Protein AF-A0A971L9D4-F1 (afdb_monomer_lite)

Sequence (295 aa):
MWEKTVLYISRSSNSSSNSNSQINEETSEIIATENNSPGSQSDGRRLTRADFNFLRKGQPVSYVIEKLGQNFRDVGSGFHILVYEYDKGHATLSFGLKNELTRVVFVEGETKEYFSFMTIHDSTEIYEVITNFKMVLTGQKDAKEILSPSGLVIIRNFPSGGFGVRGKNVRNYYSLGLLPVDFIFPVKGEIAIDPAELFMGTRKRNLANLPLTTVEGVLFEFKNEGEPPTSEVIELCAQIGIEDLLDESPRVIQLNDKEVVLTESVVTNGIPLGAWAVFERIDNKYLLRAIIDLR

Radius of gyration: 24.86 Å; chains: 1; bounding box: 80×44×63 Å

Foldseek 3Di:
DDDDDDDDDDDDDDDDDDDDDDDDDDDDDPDDDDPDDDDDDDDPDAAAPVLCVPDDWFAALVVVCVSQNDQWDDPDDQKTWHWHAHDQGIKIFIAANRNTTAWIWDDGPPDIDTDGPFPPDDVVQVLVLLVQVLCLLVVNHDLLVQADQQFEWEWEFAADPPLDTDDDTDTDTAHSVRQDPSNWADDPPDHIDRVNVQPVLSNPDDSPDAAEEEDEPADQPPDHRCPPDSSNVFLSLLSQAPPPFCAQHWHWYHYTPFKIKITRWHQDPSGIAGKIWMWTDDPRHTGTHYIYHYD

Secondary structure (DSSP, 8-state):
------------------------PPP--------------SS-PPB-GGGGTT--TT-BHHHHHHHH---EEE-STT-EEEEEEETTEEEEEEE-TTSBEEEEEEEETTEEEEEE-S----HHHHHHHHHHHHHHHTTSS-GGGTB-TT-EEEEEEEEETTTEEEEEEEEEEE-TTSPPGGG-B--TTS--B-HHHHTHHHHHS--TT--EEEE-S------STT-S-HHHHHHHHHHHHTTT-SSS--EEEEETTTEEEEEEEEEETTEEEEEEEEEEEETTEEEEEEEEEE-

pLDDT: mean 73.51, std 22.45, range [23.16, 97.81]

Structure (mmCIF, N/CA/C/O backbone):
data_AF-A0A971L9D4-F1
#
_entry.id   AF-A0A971L9D4-F1
#
loop_
_atom_site.group_PDB
_atom_site.id
_atom_site.type_symbol
_atom_site.label_atom_id
_atom_site.label_alt_id
_atom_site.label_comp_id
_atom_site.label_asym_id
_atom_site.label_entity_id
_atom_site.label_seq_id
_atom_site.pdbx_PDB_ins_code
_atom_site.Cartn_x
_atom_site.Cartn_y
_atom_site.Cartn_z
_atom_site.occupancy
_atom_site.B_iso_or_equiv
_atom_site.auth_seq_id
_atom_site.auth_comp_id
_atom_site.auth_asym_id
_atom_site.auth_atom_id
_atom_site.pdbx_PDB_model_num
ATOM 1 N N . MET A 1 1 ? 40.514 22.061 5.035 1.00 42.22 1 MET A N 1
ATOM 2 C CA . MET A 1 1 ? 41.369 21.260 5.932 1.00 42.22 1 MET A CA 1
ATOM 3 C C . MET A 1 1 ? 40.463 20.544 6.921 1.00 42.22 1 MET A C 1
ATOM 5 O O . MET A 1 1 ? 40.229 21.076 7.989 1.00 42.22 1 MET A O 1
ATOM 9 N N . TRP A 1 2 ? 39.868 19.425 6.504 1.00 23.45 2 TRP A N 1
ATOM 10 C CA . TRP A 1 2 ? 39.108 18.507 7.358 1.00 23.45 2 TRP A CA 1
ATOM 11 C C . TRP A 1 2 ? 39.415 17.095 6.853 1.00 23.45 2 TRP A C 1
ATOM 13 O O . TRP A 1 2 ? 39.297 16.819 5.657 1.00 23.45 2 TRP A O 1
ATOM 23 N N . GLU A 1 3 ? 39.934 16.282 7.765 1.00 27.97 3 GLU A N 1
ATOM 24 C CA . GLU A 1 3 ? 40.464 14.936 7.576 1.00 27.97 3 GLU A CA 1
ATOM 25 C C . GLU A 1 3 ? 39.349 13.934 7.248 1.00 27.97 3 GLU A C 1
ATOM 27 O O . GLU A 1 3 ? 38.265 13.981 7.828 1.00 27.97 3 GLU A O 1
ATOM 32 N N . LYS A 1 4 ? 39.629 12.983 6.350 1.00 26.23 4 LYS A N 1
ATOM 33 C CA . LYS A 1 4 ? 38.876 11.728 6.270 1.00 26.23 4 LYS A CA 1
ATOM 34 C C . LYS A 1 4 ? 39.696 10.635 6.945 1.00 26.23 4 LYS A C 1
ATOM 36 O O . LYS A 1 4 ? 40.655 10.126 6.374 1.00 26.23 4 LYS A O 1
ATOM 41 N N . THR A 1 5 ? 39.293 10.280 8.157 1.00 25.61 5 THR A N 1
ATOM 42 C CA . THR A 1 5 ? 39.746 9.084 8.867 1.00 25.61 5 THR A CA 1
ATOM 43 C C . THR A 1 5 ? 39.199 7.848 8.152 1.00 25.61 5 THR A C 1
ATOM 45 O O . THR A 1 5 ? 37.986 7.660 8.080 1.00 25.61 5 THR A O 1
ATOM 48 N N . VAL A 1 6 ? 40.084 7.007 7.613 1.00 28.22 6 VAL A N 1
ATOM 49 C CA . VAL A 1 6 ? 39.744 5.683 7.069 1.00 28.22 6 VAL A CA 1
ATOM 50 C C . VAL A 1 6 ? 39.979 4.650 8.168 1.00 28.22 6 VAL A C 1
ATOM 52 O O . VAL A 1 6 ? 41.101 4.497 8.650 1.00 28.22 6 VAL A O 1
ATOM 55 N N . LEU A 1 7 ? 38.919 3.953 8.582 1.00 23.16 7 LEU A N 1
ATOM 56 C CA . LEU A 1 7 ? 38.995 2.846 9.533 1.00 23.16 7 LEU A CA 1
ATOM 57 C C . LEU A 1 7 ? 39.442 1.578 8.784 1.00 23.16 7 LEU A C 1
ATOM 59 O O . LEU A 1 7 ? 38.717 1.070 7.932 1.00 23.16 7 LEU A O 1
ATOM 63 N N . TYR A 1 8 ? 40.633 1.069 9.097 1.00 26.12 8 TYR A N 1
ATOM 64 C CA . TYR A 1 8 ? 41.108 -0.234 8.624 1.00 26.12 8 TYR A CA 1
ATOM 65 C C . TYR A 1 8 ? 40.537 -1.346 9.510 1.00 26.12 8 TYR A C 1
ATOM 67 O O . TYR A 1 8 ? 40.794 -1.369 10.713 1.00 26.12 8 TYR A O 1
ATOM 75 N N . ILE A 1 9 ? 39.824 -2.306 8.916 1.00 26.28 9 ILE A N 1
ATOM 76 C CA . ILE A 1 9 ? 39.567 -3.609 9.542 1.00 26.28 9 ILE A CA 1
ATOM 77 C C . ILE A 1 9 ? 40.385 -4.645 8.777 1.00 26.28 9 ILE A C 1
ATOM 79 O O . ILE A 1 9 ? 40.069 -5.005 7.645 1.00 26.28 9 ILE A O 1
ATOM 83 N N . SER A 1 10 ? 41.463 -5.110 9.402 1.00 25.41 10 SER A N 1
ATOM 84 C CA . SER A 1 10 ? 42.248 -6.246 8.940 1.00 25.41 10 SER A CA 1
ATOM 85 C C . SER A 1 10 ? 41.495 -7.546 9.233 1.00 25.41 10 SER A C 1
ATOM 87 O O . SER A 1 10 ? 41.082 -7.808 10.362 1.00 25.41 10 SER A O 1
ATOM 89 N N . ARG A 1 11 ? 41.342 -8.404 8.220 1.00 26.80 11 ARG A N 1
ATOM 90 C CA . ARG A 1 11 ? 41.158 -9.842 8.438 1.00 26.80 11 ARG A CA 1
ATOM 91 C C . ARG A 1 11 ? 42.454 -10.537 8.061 1.00 26.80 11 ARG A C 1
ATOM 93 O O . ARG A 1 11 ? 42.890 -10.485 6.914 1.00 26.80 11 ARG A O 1
ATOM 100 N N . SER A 1 12 ? 43.083 -11.134 9.066 1.00 25.47 12 SER A N 1
ATOM 101 C CA . SER A 1 12 ? 44.262 -11.969 8.912 1.00 25.47 12 SER A CA 1
ATOM 102 C C . SER A 1 12 ? 43.905 -13.237 8.141 1.00 25.47 12 SER A C 1
ATOM 104 O O . SER A 1 12 ? 42.972 -13.954 8.491 1.00 25.47 12 SER A O 1
ATOM 106 N N . SER A 1 13 ? 44.691 -13.532 7.112 1.00 29.64 13 SER A N 1
ATOM 107 C CA . SER A 1 13 ? 44.864 -14.894 6.615 1.00 29.64 13 SER A CA 1
ATOM 108 C C . SER A 1 13 ? 46.358 -15.098 6.408 1.00 29.64 13 SER A C 1
ATOM 110 O O . SER A 1 13 ? 46.980 -14.413 5.601 1.00 29.64 13 SER A O 1
ATOM 112 N N . ASN A 1 14 ? 46.944 -15.991 7.202 1.00 25.64 14 ASN A N 1
ATOM 113 C CA . ASN A 1 14 ? 48.317 -16.447 7.036 1.00 25.64 14 ASN A CA 1
ATOM 114 C C . ASN A 1 14 ? 48.450 -17.245 5.733 1.00 25.64 14 ASN A C 1
ATOM 116 O O . ASN A 1 14 ? 47.814 -18.288 5.613 1.00 25.64 14 ASN A O 1
ATOM 120 N N . SER A 1 15 ? 49.366 -16.839 4.854 1.00 27.50 15 SER A N 1
ATOM 121 C CA . SER A 1 15 ? 50.287 -17.761 4.171 1.00 27.50 15 SER A CA 1
ATOM 122 C C . SER A 1 15 ? 51.429 -16.989 3.494 1.00 27.50 15 SER A C 1
ATOM 124 O O . SER A 1 15 ? 51.200 -16.143 2.636 1.00 27.50 15 SER A O 1
ATOM 126 N N . SER A 1 16 ? 52.655 -17.312 3.913 1.00 25.72 16 SER A N 1
ATOM 127 C CA . SER A 1 16 ? 53.957 -17.169 3.227 1.00 25.72 16 SER A CA 1
ATOM 128 C C . SER A 1 16 ? 53.868 -17.331 1.695 1.00 25.72 16 SER A C 1
ATOM 130 O O . SER A 1 16 ? 53.081 -18.154 1.247 1.00 25.72 16 SER A O 1
ATOM 132 N N . SER A 1 17 ? 54.647 -16.692 0.810 1.00 28.02 17 SER A N 1
ATOM 133 C CA . SER A 1 17 ? 56.004 -16.108 0.869 1.00 28.02 17 SER A CA 1
ATOM 134 C C . SER A 1 17 ? 56.336 -15.428 -0.486 1.00 28.02 17 SER A C 1
ATOM 136 O O . SER A 1 17 ? 55.874 -15.944 -1.494 1.00 28.02 17 SER A O 1
ATOM 138 N N . ASN A 1 18 ? 57.152 -14.348 -0.472 1.00 24.89 18 ASN A N 1
ATOM 139 C CA . ASN A 1 18 ? 58.075 -13.763 -1.494 1.00 24.89 18 ASN A CA 1
ATOM 140 C C . ASN A 1 18 ? 57.733 -13.868 -3.010 1.00 24.89 18 ASN A C 1
ATOM 142 O O . ASN A 1 18 ? 57.460 -14.948 -3.503 1.00 24.89 18 ASN A O 1
ATOM 146 N N . SER A 1 19 ? 57.857 -12.846 -3.874 1.00 27.52 19 SER A N 1
ATOM 147 C CA . SER A 1 19 ? 58.811 -11.717 -3.928 1.00 27.52 19 SER A CA 1
ATOM 148 C C . SER A 1 19 ? 58.483 -10.728 -5.075 1.00 27.52 19 SER A C 1
ATOM 150 O O . SER A 1 19 ? 58.068 -11.162 -6.141 1.00 27.52 19 SER A O 1
ATOM 152 N N . ASN A 1 20 ? 58.765 -9.434 -4.842 1.00 24.50 20 ASN A N 1
ATOM 153 C CA . ASN A 1 20 ? 59.100 -8.318 -5.759 1.00 24.50 20 ASN A CA 1
ATOM 154 C C . ASN A 1 20 ? 58.532 -8.266 -7.197 1.00 24.50 20 ASN A C 1
ATOM 156 O O . ASN A 1 20 ? 59.005 -8.978 -8.076 1.00 24.50 20 ASN A O 1
ATOM 160 N N . SER A 1 21 ? 57.768 -7.212 -7.518 1.00 27.95 21 SER A N 1
ATOM 161 C CA . SER A 1 21 ? 58.294 -6.033 -8.247 1.00 27.95 21 SER A CA 1
ATOM 162 C C . SER A 1 21 ? 57.215 -4.980 -8.570 1.00 27.95 21 SER A C 1
ATOM 164 O O . SER A 1 21 ? 56.114 -5.300 -8.982 1.00 27.95 21 SER A O 1
ATOM 166 N N . GLN A 1 22 ? 57.604 -3.727 -8.315 1.00 27.39 22 GLN A N 1
ATOM 167 C CA . GLN A 1 22 ? 57.257 -2.443 -8.944 1.00 27.39 22 GLN A CA 1
ATOM 168 C C . GLN A 1 22 ? 55.818 -2.093 -9.379 1.00 27.39 22 GLN A C 1
ATOM 170 O O . GLN A 1 22 ? 55.177 -2.718 -10.210 1.00 27.39 22 GLN A O 1
ATOM 175 N N . ILE A 1 23 ? 55.422 -0.945 -8.829 1.00 26.81 23 ILE A N 1
ATOM 176 C CA . ILE A 1 23 ? 54.216 -0.142 -9.008 1.00 26.81 23 ILE A CA 1
ATOM 177 C C . ILE A 1 23 ? 54.138 0.418 -10.436 1.00 26.81 23 ILE A C 1
ATOM 179 O O . ILE A 1 23 ? 55.079 1.073 -10.878 1.00 26.81 23 ILE A O 1
ATOM 183 N N . ASN A 1 24 ? 52.988 0.238 -11.087 1.00 26.17 24 ASN A N 1
ATOM 184 C CA . ASN A 1 24 ? 52.438 1.158 -12.084 1.00 26.17 24 ASN A CA 1
ATOM 185 C C . ASN A 1 24 ? 50.934 1.315 -11.807 1.00 26.17 24 ASN A C 1
ATOM 187 O O . ASN A 1 24 ? 50.262 0.353 -11.448 1.00 26.17 24 ASN A O 1
ATOM 191 N N . GLU A 1 25 ? 50.450 2.551 -11.895 1.00 30.41 25 GLU A N 1
ATOM 192 C CA . GLU A 1 25 ? 49.096 2.987 -11.545 1.00 30.41 25 GLU A CA 1
ATOM 193 C C . GLU A 1 25 ? 48.033 2.351 -12.461 1.00 30.41 25 GLU A C 1
ATOM 195 O O . GLU A 1 25 ? 48.009 2.615 -13.662 1.00 30.41 25 GLU A O 1
ATOM 200 N N . GLU A 1 26 ? 47.134 1.541 -11.888 1.00 28.00 26 GLU A N 1
ATOM 201 C CA . GLU A 1 26 ? 45.945 1.005 -12.562 1.00 28.00 26 GLU A CA 1
ATOM 202 C C . GLU A 1 26 ? 44.686 1.797 -12.180 1.00 28.00 26 GLU A C 1
ATOM 204 O O . GLU A 1 26 ? 44.302 1.917 -11.013 1.00 28.00 26 GLU A O 1
ATOM 209 N N . THR A 1 27 ? 44.015 2.305 -13.210 1.00 28.20 27 THR A N 1
ATOM 210 C CA . THR A 1 27 ? 42.599 2.671 -13.228 1.00 28.20 27 THR A CA 1
ATOM 211 C C . THR A 1 27 ? 41.746 1.483 -12.782 1.00 28.20 27 THR A C 1
ATOM 213 O O . THR A 1 27 ? 41.782 0.428 -13.408 1.00 28.20 27 THR A O 1
ATOM 216 N N . SER A 1 28 ? 40.966 1.640 -11.711 1.00 25.95 28 SER A N 1
ATOM 217 C CA . SER A 1 28 ? 40.077 0.588 -11.207 1.00 25.95 28 SER A CA 1
ATOM 218 C C . SER A 1 28 ? 38.850 0.420 -12.110 1.00 25.95 28 SER A C 1
ATOM 220 O O . SER A 1 28 ? 37.792 1.002 -11.869 1.00 25.95 28 SER A O 1
ATOM 222 N N . GLU A 1 29 ? 39.005 -0.379 -13.161 1.00 26.12 29 GLU A N 1
ATOM 223 C CA . GLU A 1 29 ? 37.902 -1.033 -13.857 1.00 26.12 29 GLU A CA 1
ATOM 224 C C . GLU A 1 29 ? 37.353 -2.166 -12.980 1.00 26.12 29 GLU A C 1
ATOM 226 O O . GLU A 1 29 ? 38.093 -2.951 -12.385 1.00 26.12 29 GLU A O 1
ATOM 231 N N . ILE A 1 30 ? 36.027 -2.248 -12.879 1.00 25.67 30 ILE A N 1
ATOM 232 C CA . ILE A 1 30 ? 35.345 -3.380 -12.256 1.00 25.67 30 ILE A CA 1
ATOM 233 C C . ILE A 1 30 ? 35.490 -4.562 -13.219 1.00 25.67 30 ILE A C 1
ATOM 235 O O . ILE A 1 30 ? 34.758 -4.666 -14.201 1.00 25.67 30 ILE A O 1
ATOM 239 N N . ILE A 1 31 ? 36.449 -5.447 -12.946 1.00 24.00 31 ILE A N 1
ATOM 240 C CA . ILE A 1 31 ? 36.600 -6.717 -13.658 1.00 24.00 31 ILE A CA 1
ATOM 241 C C . ILE A 1 31 ? 35.443 -7.626 -13.232 1.00 24.00 31 ILE A C 1
ATOM 243 O O . ILE A 1 31 ? 35.449 -8.214 -12.150 1.00 24.00 31 ILE A O 1
ATOM 247 N N . ALA A 1 32 ? 34.432 -7.725 -14.093 1.00 27.73 32 ALA A N 1
ATOM 248 C CA . ALA A 1 32 ? 33.482 -8.823 -14.062 1.00 27.73 32 ALA A CA 1
ATOM 249 C C . ALA A 1 32 ? 34.247 -10.118 -14.368 1.00 27.73 32 ALA A C 1
ATOM 251 O O . ALA A 1 32 ? 34.891 -10.243 -15.408 1.00 27.73 32 ALA A O 1
ATOM 252 N N . THR A 1 33 ? 34.200 -11.082 -13.457 1.00 26.17 33 THR A N 1
ATOM 253 C CA . THR A 1 33 ? 34.729 -12.423 -13.692 1.00 26.17 33 THR A CA 1
ATOM 254 C C . THR A 1 33 ? 33.908 -13.107 -14.786 1.00 26.17 33 THR A C 1
ATOM 256 O O . THR A 1 33 ? 32.772 -13.530 -14.570 1.00 26.17 33 THR A O 1
ATOM 259 N N . GLU A 1 34 ? 34.486 -13.210 -15.985 1.00 26.81 34 GLU A N 1
ATOM 260 C CA . GLU A 1 34 ? 33.975 -14.038 -17.076 1.00 26.81 34 GLU A CA 1
ATOM 261 C C . GLU A 1 34 ? 34.050 -15.521 -16.689 1.00 26.81 34 GLU A C 1
ATOM 263 O O . GLU A 1 34 ? 35.079 -16.177 -16.842 1.00 26.81 34 GLU A O 1
ATOM 268 N N . ASN A 1 35 ? 32.932 -16.089 -16.243 1.00 27.92 35 ASN A N 1
ATOM 269 C CA . ASN A 1 35 ? 32.716 -17.525 -16.379 1.00 27.92 35 ASN A CA 1
ATOM 270 C C . ASN A 1 35 ? 32.214 -17.795 -17.802 1.00 27.92 35 ASN A C 1
ATOM 272 O O . ASN A 1 35 ? 31.014 -17.852 -18.065 1.00 27.92 35 ASN A O 1
ATOM 276 N N . ASN A 1 36 ? 33.160 -17.937 -18.731 1.00 30.55 36 ASN A N 1
ATOM 277 C CA . ASN A 1 36 ? 32.897 -18.399 -20.088 1.00 30.55 36 ASN A CA 1
ATOM 278 C C . ASN A 1 36 ? 32.453 -19.870 -20.060 1.00 30.55 36 ASN A C 1
ATOM 280 O O . ASN A 1 36 ? 33.254 -20.791 -19.917 1.00 30.55 36 ASN A O 1
ATOM 284 N N . SER A 1 37 ? 31.155 -20.097 -20.232 1.00 28.61 37 SER A N 1
ATOM 285 C CA . SER A 1 37 ? 30.621 -21.344 -20.777 1.00 28.61 37 SER A CA 1
ATOM 286 C C . SER A 1 37 ? 29.632 -20.978 -21.884 1.00 28.61 37 SER A C 1
ATOM 288 O O . SER A 1 37 ? 28.553 -20.468 -21.581 1.00 28.61 37 SER A O 1
ATOM 290 N N . PRO A 1 38 ? 29.994 -21.166 -23.168 1.00 34.31 38 PRO A N 1
ATOM 291 C CA . PRO A 1 38 ? 29.121 -20.833 -24.282 1.00 34.31 38 PRO A CA 1
ATOM 292 C C . PRO A 1 38 ? 28.015 -21.889 -24.371 1.00 34.31 38 PRO A C 1
ATOM 294 O O . PRO A 1 38 ? 28.218 -22.989 -24.882 1.00 34.31 38 PRO A O 1
ATOM 297 N N . GLY A 1 39 ? 26.836 -21.557 -23.844 1.00 31.84 39 GLY A N 1
ATOM 298 C CA . GLY A 1 39 ? 25.601 -22.264 -24.167 1.00 31.84 39 GLY A CA 1
ATOM 299 C C . GLY A 1 39 ? 25.288 -22.057 -25.648 1.00 31.84 39 GLY A C 1
ATOM 300 O O . GLY A 1 39 ? 25.262 -20.929 -26.131 1.00 31.84 39 GLY A O 1
ATOM 301 N N . SER A 1 40 ? 25.129 -23.155 -26.378 1.00 35.34 40 SER A N 1
ATOM 302 C CA . SER A 1 40 ? 25.013 -23.214 -27.833 1.00 35.34 40 SER A CA 1
ATOM 303 C C . SER A 1 40 ? 23.908 -22.312 -28.397 1.00 35.34 40 SER A C 1
ATOM 305 O O . SER A 1 40 ? 22.723 -22.573 -28.184 1.00 35.34 40 SER A O 1
ATOM 307 N N . GLN A 1 41 ? 24.296 -21.318 -29.200 1.00 47.09 41 GLN A N 1
ATOM 308 C CA . GLN A 1 41 ? 23.405 -20.686 -30.172 1.00 47.09 41 GLN A CA 1
ATOM 309 C C . GLN A 1 41 ? 23.010 -21.751 -31.202 1.00 47.09 41 GLN A C 1
ATOM 311 O O . GLN A 1 41 ? 23.847 -22.217 -31.975 1.00 47.09 41 GLN A O 1
ATOM 316 N N . SER A 1 42 ? 21.751 -22.182 -31.186 1.00 42.31 42 SER A N 1
ATOM 317 C CA . SER A 1 42 ? 21.188 -22.984 -32.269 1.00 42.31 42 SER A CA 1
ATOM 318 C C . SER A 1 42 ? 21.092 -22.109 -33.520 1.00 42.31 42 SER A C 1
ATOM 320 O O . SER A 1 42 ? 20.323 -21.151 -33.535 1.00 42.31 42 SER A O 1
ATOM 322 N N . ASP A 1 43 ? 21.885 -22.477 -34.526 1.00 45.62 43 ASP A N 1
ATOM 323 C CA . ASP A 1 43 ? 22.027 -21.900 -35.866 1.00 45.62 43 ASP A CA 1
ATOM 324 C C . ASP A 1 43 ? 22.515 -20.446 -35.940 1.00 45.62 43 ASP A C 1
ATOM 326 O O . ASP A 1 43 ? 21.871 -19.515 -35.474 1.00 45.62 43 ASP A O 1
ATOM 330 N N . GLY A 1 44 ? 23.666 -20.254 -36.601 1.00 55.31 44 GLY A N 1
ATOM 331 C CA . GLY A 1 44 ? 24.425 -19.003 -36.760 1.00 55.31 44 GLY A CA 1
ATOM 332 C C . GLY A 1 44 ? 23.745 -17.855 -37.521 1.00 55.31 44 GLY A C 1
ATOM 333 O O . GLY A 1 44 ? 24.397 -17.152 -38.294 1.00 55.31 44 GLY A O 1
ATOM 334 N N . ARG A 1 45 ? 22.444 -17.635 -37.319 1.00 66.62 45 ARG A N 1
ATOM 335 C CA . ARG A 1 45 ? 21.728 -16.430 -37.731 1.00 66.62 45 ARG A CA 1
ATOM 336 C C . ARG A 1 45 ? 21.942 -15.339 -36.684 1.00 66.62 45 ARG A C 1
ATOM 338 O O . ARG A 1 45 ? 21.512 -15.457 -35.541 1.00 66.62 45 ARG A O 1
ATOM 345 N N . ARG A 1 46 ? 22.541 -14.227 -37.108 1.00 78.19 46 ARG A N 1
ATOM 346 C CA . ARG A 1 46 ? 22.586 -12.993 -36.315 1.00 78.19 46 ARG A CA 1
ATOM 347 C C . ARG A 1 46 ? 21.171 -12.412 -36.193 1.00 78.19 46 ARG A C 1
ATOM 349 O O . ARG A 1 46 ? 20.505 -12.228 -37.212 1.00 78.19 46 ARG A O 1
ATOM 356 N N . LEU A 1 47 ? 20.722 -12.147 -34.966 1.00 84.12 47 LEU A N 1
ATOM 357 C CA . LEU A 1 47 ? 19.424 -11.520 -34.698 1.00 84.12 47 LEU A CA 1
ATOM 358 C C . LEU A 1 47 ? 19.384 -10.085 -35.242 1.00 84.12 47 LEU A C 1
ATOM 360 O O . LEU A 1 47 ? 20.405 -9.399 -35.308 1.00 84.12 47 LEU A O 1
ATOM 364 N N . THR A 1 48 ? 18.190 -9.627 -35.598 1.00 87.38 48 THR A N 1
ATOM 365 C CA . THR A 1 48 ? 17.883 -8.260 -36.038 1.00 87.38 48 THR A CA 1
ATOM 366 C C . THR A 1 48 ? 16.818 -7.635 -35.141 1.00 87.38 48 THR A C 1
ATOM 368 O O . THR A 1 48 ? 16.059 -8.343 -34.478 1.00 87.38 48 THR A O 1
ATOM 371 N N . ARG A 1 49 ? 16.682 -6.301 -35.164 1.00 80.38 49 ARG A N 1
ATOM 372 C CA . ARG A 1 49 ? 15.620 -5.583 -34.423 1.00 80.38 49 ARG A CA 1
ATOM 373 C C . ARG A 1 49 ? 14.216 -6.165 -34.666 1.00 80.38 49 ARG A C 1
ATOM 375 O O . ARG A 1 49 ? 13.411 -6.231 -33.740 1.00 80.38 49 ARG A O 1
ATOM 382 N N . ALA A 1 50 ? 13.934 -6.610 -35.892 1.00 82.06 50 ALA A N 1
ATOM 383 C CA . ALA A 1 50 ? 12.632 -7.146 -36.285 1.00 82.06 50 ALA A CA 1
ATOM 384 C C . ALA A 1 50 ? 12.297 -8.493 -35.623 1.00 82.06 50 ALA A C 1
ATOM 386 O O . ALA A 1 50 ? 11.117 -8.795 -35.432 1.00 82.06 50 ALA A O 1
ATOM 387 N N . ASP A 1 51 ? 13.307 -9.269 -35.221 1.00 81.94 51 ASP A N 1
ATOM 388 C CA . ASP A 1 51 ? 13.110 -10.553 -34.542 1.00 81.94 51 ASP A CA 1
ATOM 389 C C . ASP A 1 51 ? 12.480 -10.371 -33.146 1.00 81.94 51 ASP A C 1
ATOM 391 O O . ASP A 1 51 ? 11.904 -11.308 -32.609 1.00 81.94 51 ASP A O 1
ATOM 395 N N . PHE A 1 52 ? 12.482 -9.152 -32.588 1.00 83.81 52 PHE A N 1
ATOM 396 C CA . PHE A 1 52 ? 11.849 -8.817 -31.306 1.00 83.81 52 PHE A CA 1
ATOM 397 C C . PHE A 1 52 ? 10.425 -8.243 -31.446 1.00 83.81 52 PHE A C 1
ATOM 399 O O . PHE A 1 52 ? 9.762 -7.973 -30.444 1.00 83.81 52 PHE A O 1
ATOM 406 N N . ASN A 1 53 ? 9.899 -8.076 -32.667 1.00 82.31 53 ASN A N 1
ATOM 407 C CA . ASN A 1 53 ? 8.586 -7.450 -32.899 1.00 82.31 53 ASN A CA 1
ATOM 408 C C . ASN A 1 53 ? 7.403 -8.248 -32.328 1.00 82.31 53 ASN A C 1
ATOM 410 O O . ASN A 1 53 ? 6.298 -7.711 -32.204 1.00 82.31 53 ASN A O 1
ATOM 414 N N . PHE A 1 54 ? 7.605 -9.525 -31.999 1.00 79.94 54 PHE A N 1
ATOM 415 C CA . PHE A 1 54 ? 6.583 -10.377 -31.393 1.00 79.94 54 PHE A CA 1
ATOM 416 C C . PHE A 1 54 ? 6.428 -10.153 -29.883 1.00 79.94 54 PH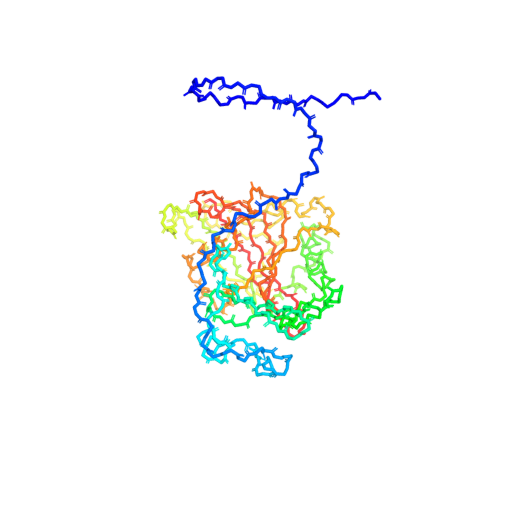E A C 1
ATOM 418 O O . PHE A 1 54 ? 5.446 -10.636 -29.315 1.00 79.94 54 PHE A O 1
ATOM 425 N N . LEU A 1 55 ? 7.366 -9.445 -29.240 1.00 78.81 55 LEU A N 1
ATOM 426 C CA . LEU A 1 55 ? 7.370 -9.256 -27.793 1.00 78.81 55 LEU A CA 1
ATOM 427 C C . LEU A 1 55 ? 6.137 -8.476 -27.329 1.00 78.81 55 LEU A C 1
ATOM 429 O O . LEU A 1 55 ? 5.793 -7.426 -27.879 1.00 78.81 55 LEU A O 1
ATOM 433 N N . ARG A 1 56 ? 5.449 -8.997 -26.316 1.00 76.31 56 ARG A N 1
ATOM 434 C CA . ARG A 1 56 ? 4.260 -8.397 -25.695 1.00 76.31 56 ARG A CA 1
ATOM 435 C C . ARG A 1 56 ? 4.333 -8.562 -24.179 1.00 76.31 56 ARG A C 1
ATOM 437 O O . ARG A 1 56 ? 4.897 -9.541 -23.694 1.00 76.31 56 ARG A O 1
ATOM 444 N N . LYS A 1 57 ? 3.712 -7.630 -23.449 1.00 70.38 57 LYS A N 1
ATOM 445 C CA . LYS A 1 57 ? 3.534 -7.708 -21.991 1.00 70.38 57 LYS A CA 1
ATOM 446 C C . LYS A 1 57 ? 2.961 -9.067 -21.583 1.00 70.38 57 LYS A C 1
ATOM 448 O O . LYS A 1 57 ? 2.034 -9.550 -22.232 1.00 70.38 57 LYS A O 1
ATOM 453 N N . GLY A 1 58 ? 3.483 -9.642 -20.503 1.00 67.25 58 GLY A N 1
ATOM 454 C CA . GLY A 1 58 ? 2.938 -10.867 -19.911 1.00 67.25 58 GLY A CA 1
ATOM 455 C C . GLY A 1 58 ? 3.304 -12.150 -20.668 1.00 67.25 58 GLY A C 1
ATOM 456 O O . GLY A 1 58 ? 2.835 -13.230 -20.320 1.00 67.25 58 GLY A O 1
ATOM 457 N N . GLN A 1 59 ? 4.125 -12.067 -21.722 1.00 83.25 59 GLN A N 1
ATOM 458 C CA . GLN A 1 59 ? 4.574 -13.267 -22.427 1.00 83.25 59 GLN A CA 1
ATOM 459 C C . GLN A 1 59 ? 5.490 -14.105 -21.534 1.00 83.25 59 GLN A C 1
ATOM 461 O O . GLN A 1 59 ? 6.446 -13.560 -20.982 1.00 83.25 59 GLN A O 1
ATOM 466 N N . PRO A 1 60 ? 5.257 -15.421 -21.418 1.00 83.62 60 PRO A N 1
ATOM 467 C CA . PRO A 1 60 ? 6.085 -16.263 -20.573 1.00 83.62 60 PRO A CA 1
ATOM 468 C C . PRO A 1 60 ? 7.509 -16.382 -21.137 1.00 83.62 60 PRO A C 1
ATOM 470 O O . PRO A 1 60 ? 7.713 -16.443 -22.351 1.00 83.62 60 PRO A O 1
ATOM 473 N N . VAL A 1 61 ? 8.500 -16.473 -20.250 1.00 83.25 61 VAL A N 1
ATOM 474 C CA . VAL A 1 61 ? 9.929 -16.588 -20.577 1.00 83.25 61 VAL A CA 1
ATOM 475 C C . VAL A 1 61 ? 10.202 -17.781 -21.484 1.00 83.25 61 VAL A C 1
ATOM 477 O O . VAL A 1 61 ? 11.000 -17.683 -22.409 1.00 83.25 61 VAL A O 1
ATOM 480 N N . SER A 1 62 ? 9.471 -18.882 -21.287 1.00 85.06 62 SER A N 1
ATOM 481 C CA . SER A 1 62 ? 9.553 -20.080 -22.121 1.00 85.06 62 SER A CA 1
ATOM 482 C C . SER A 1 62 ? 9.197 -19.791 -23.578 1.00 85.06 62 SER A C 1
ATOM 484 O O . SER A 1 62 ? 9.898 -20.252 -24.472 1.00 85.06 62 SER A O 1
ATOM 486 N N . TYR A 1 63 ? 8.170 -18.975 -23.823 1.00 85.19 63 TYR A N 1
ATOM 487 C CA . TYR A 1 63 ? 7.760 -18.577 -25.169 1.00 85.19 63 TYR A CA 1
ATOM 488 C C . TYR A 1 63 ? 8.793 -17.660 -25.834 1.00 85.19 63 TYR A C 1
ATOM 490 O O . TYR A 1 63 ? 9.047 -17.768 -27.031 1.00 85.19 63 TYR A O 1
ATOM 498 N N . VAL A 1 64 ? 9.431 -16.774 -25.064 1.00 85.50 64 VAL A N 1
ATOM 499 C CA . VAL A 1 64 ? 10.509 -15.922 -25.586 1.00 85.50 64 VAL A CA 1
ATOM 500 C C . VAL A 1 64 ? 11.752 -16.751 -25.923 1.00 85.50 64 VAL A C 1
ATOM 502 O O . VAL A 1 64 ? 12.317 -16.581 -27.002 1.00 85.50 64 VAL A O 1
ATOM 505 N N . ILE A 1 65 ? 12.134 -17.689 -25.051 1.00 85.25 65 ILE A N 1
ATOM 506 C CA . ILE A 1 65 ? 13.258 -18.612 -25.270 1.00 85.25 65 ILE A CA 1
ATOM 507 C C . ILE A 1 65 ? 13.007 -19.508 -26.488 1.00 85.25 65 ILE A C 1
ATOM 509 O O . ILE A 1 65 ? 13.921 -19.712 -27.281 1.00 85.25 65 ILE A O 1
ATOM 513 N N . GLU A 1 66 ? 11.779 -19.997 -26.689 1.00 83.56 66 GLU A N 1
ATOM 514 C CA . GLU A 1 66 ? 11.409 -20.787 -27.874 1.00 83.56 66 GLU A CA 1
ATOM 515 C C . GLU A 1 66 ? 11.650 -20.013 -29.182 1.00 83.56 66 GLU A C 1
ATOM 517 O O . GLU A 1 66 ? 12.035 -20.596 -30.194 1.00 83.56 66 GLU A O 1
ATOM 522 N N . LYS A 1 67 ? 11.440 -18.691 -29.172 1.00 81.69 67 LYS A N 1
ATOM 523 C CA . LYS A 1 67 ? 11.543 -17.836 -30.364 1.00 81.69 67 LYS A CA 1
ATOM 524 C C . LYS A 1 67 ? 12.939 -17.275 -30.615 1.00 81.69 67 LYS A C 1
ATOM 526 O O . LYS A 1 67 ? 13.313 -17.119 -31.773 1.00 81.69 67 LYS A O 1
ATOM 531 N N . LEU A 1 68 ? 13.675 -16.931 -29.560 1.00 83.69 68 LEU A N 1
ATOM 532 C CA . LEU A 1 68 ? 14.961 -16.225 -29.652 1.00 83.69 68 LEU A CA 1
ATOM 533 C C . LEU A 1 68 ? 16.165 -17.085 -29.246 1.00 83.69 68 LEU A C 1
ATOM 535 O O . LEU A 1 68 ? 17.306 -16.645 -29.375 1.00 83.69 68 LEU A O 1
ATOM 539 N N . GLY A 1 69 ? 15.925 -18.302 -28.760 1.00 77.44 69 GLY A N 1
ATOM 540 C CA . GLY A 1 69 ? 16.951 -19.169 -28.199 1.00 77.44 69 GLY A CA 1
ATOM 541 C C . GLY A 1 69 ? 17.298 -18.818 -26.750 1.00 77.44 69 GLY A C 1
ATOM 542 O O . GLY A 1 69 ? 16.913 -17.777 -26.204 1.00 77.44 69 GLY A O 1
ATOM 543 N N . GLN A 1 70 ? 18.033 -19.720 -26.103 1.00 70.62 70 GLN A N 1
ATOM 544 C CA . GLN A 1 70 ? 18.439 -19.575 -24.710 1.00 70.62 70 GLN A CA 1
ATOM 545 C C . GLN A 1 70 ? 19.727 -18.743 -24.615 1.00 70.62 70 GLN A C 1
ATOM 547 O O . GLN A 1 70 ? 20.818 -19.260 -24.821 1.00 70.62 70 GLN A O 1
ATOM 552 N N . ASN A 1 71 ? 19.603 -17.457 -24.278 1.00 67.00 71 ASN A N 1
ATOM 553 C CA . ASN A 1 71 ? 20.726 -16.590 -23.896 1.00 67.00 71 ASN A CA 1
ATOM 554 C C . ASN A 1 71 ? 20.466 -16.024 -22.500 1.00 67.00 71 ASN A C 1
ATOM 556 O O . ASN A 1 71 ? 19.981 -14.906 -22.314 1.00 67.00 71 ASN A O 1
ATOM 560 N N . PHE A 1 72 ? 20.721 -16.875 -21.513 1.00 57.69 72 PHE A N 1
ATOM 561 C CA . PHE A 1 72 ? 20.418 -16.621 -20.116 1.00 57.69 72 PHE A CA 1
ATOM 562 C C . PHE A 1 72 ? 21.627 -16.020 -19.397 1.00 57.69 72 PHE A C 1
ATOM 564 O O . PHE A 1 72 ? 22.724 -16.578 -19.451 1.00 57.69 72 PHE A O 1
ATOM 571 N N . ARG A 1 73 ? 21.409 -14.917 -18.677 1.00 55.19 73 ARG A N 1
ATOM 572 C CA . ARG A 1 73 ? 22.274 -14.514 -17.566 1.00 55.19 73 ARG A CA 1
ATOM 573 C C . ARG A 1 73 ? 21.406 -14.418 -16.320 1.00 55.19 73 ARG A C 1
ATOM 575 O O . ARG A 1 73 ? 20.546 -13.545 -16.239 1.00 55.19 73 ARG A O 1
ATOM 582 N N . ASP A 1 74 ? 21.629 -15.322 -15.369 1.00 47.28 74 ASP A N 1
ATOM 583 C CA . ASP A 1 74 ? 21.053 -15.173 -14.035 1.00 47.28 74 ASP A CA 1
ATOM 584 C C . ASP A 1 74 ? 21.697 -13.964 -13.363 1.00 47.28 74 ASP A C 1
ATOM 586 O O . ASP A 1 74 ? 22.925 -13.852 -13.334 1.00 47.28 74 ASP A O 1
ATOM 590 N N . VAL A 1 75 ? 20.877 -13.059 -12.846 1.00 49.94 75 VAL A N 1
ATOM 591 C CA . VAL A 1 75 ? 21.343 -11.892 -12.090 1.00 49.94 75 VAL A CA 1
ATOM 592 C C . VAL A 1 75 ? 20.988 -11.986 -10.604 1.00 49.94 75 VAL A C 1
ATOM 594 O O . VAL A 1 75 ? 21.317 -11.071 -9.856 1.00 49.94 75 VAL A O 1
ATOM 597 N N . GLY A 1 76 ? 20.387 -13.098 -10.157 1.00 40.69 76 GLY A N 1
ATOM 598 C CA . GLY A 1 76 ? 19.915 -13.280 -8.783 1.00 40.69 76 GLY A CA 1
ATOM 599 C C . GLY A 1 76 ? 18.555 -12.623 -8.500 1.00 40.69 76 GLY A C 1
ATOM 600 O O . GLY A 1 76 ? 17.979 -11.944 -9.346 1.00 40.69 76 GLY A O 1
ATOM 601 N N . SER A 1 77 ? 18.027 -12.858 -7.292 1.00 41.56 77 SER A N 1
ATOM 602 C CA . SER A 1 77 ? 16.802 -12.232 -6.741 1.00 41.56 77 SER A CA 1
ATOM 603 C C . SER A 1 77 ? 15.445 -12.629 -7.354 1.00 41.56 77 SER A C 1
ATOM 605 O O . SER A 1 77 ? 14.451 -11.949 -7.128 1.00 41.56 77 SER A O 1
ATOM 607 N N . GLY A 1 78 ? 15.347 -13.736 -8.101 1.00 48.56 78 GLY A N 1
ATOM 608 C CA . GLY A 1 78 ? 14.054 -14.226 -8.621 1.00 48.56 78 GLY A CA 1
ATOM 609 C C . GLY A 1 78 ? 13.516 -13.471 -9.845 1.00 48.56 78 GLY A C 1
ATOM 610 O O . GLY A 1 78 ? 12.411 -13.755 -10.304 1.00 48.56 78 GLY A O 1
ATOM 611 N N . PHE A 1 79 ? 14.309 -12.556 -10.406 1.00 50.44 79 PHE A N 1
ATOM 612 C CA . PHE A 1 79 ? 14.072 -11.939 -11.707 1.00 50.44 79 PHE A CA 1
ATOM 613 C C . PHE A 1 79 ? 14.905 -12.647 -12.773 1.00 50.44 79 PHE A C 1
ATOM 615 O O . PHE A 1 79 ? 16.083 -12.939 -12.566 1.00 50.44 79 PHE A O 1
ATOM 622 N N . HIS A 1 80 ? 14.316 -12.891 -13.943 1.00 67.50 80 HIS A N 1
ATOM 623 C CA . HIS A 1 80 ? 15.071 -13.414 -15.079 1.00 67.50 80 HIS A CA 1
ATOM 624 C C . HIS A 1 80 ? 15.405 -12.288 -16.041 1.00 67.50 80 HIS A C 1
ATOM 626 O O . HIS A 1 80 ? 14.542 -11.491 -16.417 1.00 67.50 80 HIS A O 1
ATOM 632 N N . ILE A 1 81 ? 16.664 -12.246 -16.468 1.00 70.75 81 ILE A N 1
ATOM 633 C CA . ILE A 1 81 ? 17.107 -11.352 -17.525 1.00 70.75 81 ILE A CA 1
ATOM 634 C C . ILE A 1 81 ? 17.622 -12.198 -18.681 1.00 70.75 81 ILE A C 1
ATOM 636 O O . ILE A 1 81 ? 18.488 -13.059 -18.522 1.00 70.75 81 ILE A O 1
ATOM 640 N N . LEU A 1 82 ? 17.078 -11.937 -19.864 1.00 77.56 82 LEU A N 1
ATOM 641 C CA . LEU A 1 82 ? 17.625 -12.455 -21.109 1.00 77.56 82 LEU A CA 1
ATOM 642 C C . LEU A 1 82 ? 18.302 -11.305 -21.842 1.00 77.56 82 LEU A C 1
ATOM 644 O O . LEU A 1 82 ? 17.712 -10.235 -22.011 1.00 77.56 82 LEU A O 1
ATOM 648 N N . VAL A 1 83 ? 19.545 -11.526 -22.257 1.00 79.50 83 VAL A N 1
ATOM 649 C CA . VAL A 1 83 ? 20.331 -10.540 -23.002 1.00 79.50 83 VAL A CA 1
ATOM 650 C C . VAL A 1 83 ? 20.638 -11.123 -24.368 1.00 79.50 83 VAL A C 1
ATOM 652 O O . VAL A 1 83 ? 21.241 -12.188 -24.469 1.00 79.50 83 VAL A O 1
ATOM 655 N N . TYR A 1 84 ? 20.220 -10.424 -25.416 1.00 81.62 84 TYR A N 1
ATOM 656 C CA . TYR A 1 84 ? 20.412 -10.849 -26.796 1.00 81.62 84 TYR A CA 1
ATOM 657 C C . TYR A 1 84 ? 21.230 -9.817 -27.559 1.00 81.62 84 TYR A C 1
ATOM 659 O O . TYR A 1 84 ? 20.824 -8.663 -27.669 1.00 81.62 84 TYR A O 1
ATOM 667 N N . GLU A 1 85 ? 22.345 -10.244 -28.138 1.00 81.81 85 GLU A N 1
ATOM 668 C CA . GLU A 1 85 ? 23.068 -9.456 -29.137 1.00 81.81 85 GLU A CA 1
ATOM 669 C C . GLU A 1 85 ? 22.325 -9.514 -30.480 1.00 81.81 85 GLU A C 1
ATOM 671 O O . GLU A 1 85 ? 21.888 -10.581 -30.921 1.00 81.81 85 GLU A O 1
ATOM 676 N N . TYR A 1 86 ? 22.192 -8.372 -31.149 1.00 83.56 86 TYR A N 1
ATOM 677 C CA . TYR A 1 86 ? 21.612 -8.242 -32.485 1.00 83.56 86 TYR A CA 1
ATOM 678 C C . TYR A 1 86 ? 22.495 -7.360 -33.387 1.00 83.56 86 TYR A C 1
ATOM 680 O O . TYR A 1 86 ? 23.609 -6.969 -33.034 1.00 83.56 86 TYR A O 1
ATOM 688 N N . ASP A 1 87 ? 22.075 -7.115 -34.626 1.00 78.56 87 ASP A N 1
ATOM 689 C CA . ASP A 1 87 ? 22.888 -6.446 -35.648 1.00 78.56 87 ASP A CA 1
ATOM 690 C C . ASP A 1 87 ? 23.374 -5.034 -35.271 1.00 78.56 87 ASP A C 1
ATOM 692 O O . ASP A 1 87 ? 24.471 -4.654 -35.688 1.00 78.56 87 ASP A O 1
ATOM 696 N N . LYS A 1 88 ? 22.621 -4.303 -34.439 1.00 80.81 88 LYS A N 1
ATOM 697 C CA . LYS A 1 88 ? 22.917 -2.909 -34.058 1.00 80.81 88 LYS A CA 1
ATOM 698 C C . LYS A 1 88 ? 23.307 -2.692 -32.591 1.00 80.81 88 LYS A C 1
ATOM 700 O O . LYS A 1 88 ? 23.656 -1.571 -32.223 1.00 80.81 88 LYS A O 1
ATOM 705 N N . GLY A 1 89 ? 23.279 -3.736 -31.766 1.00 83.88 89 GLY A N 1
ATOM 706 C CA . GLY A 1 89 ? 23.626 -3.657 -30.346 1.00 83.88 89 GLY A CA 1
ATOM 707 C C . GLY A 1 89 ? 23.021 -4.807 -29.550 1.00 83.88 89 GLY A C 1
ATOM 708 O O . GLY A 1 89 ? 22.949 -5.917 -30.069 1.00 83.88 89 GLY A O 1
ATOM 709 N N . HIS A 1 90 ? 22.551 -4.555 -28.325 1.00 81.94 90 HIS A N 1
ATOM 710 C CA . HIS A 1 90 ? 21.959 -5.593 -27.473 1.00 81.94 90 HIS A CA 1
ATOM 711 C C . HIS A 1 90 ? 20.561 -5.230 -26.966 1.00 81.94 90 HIS A C 1
ATOM 713 O O . HIS A 1 90 ? 20.208 -4.058 -26.796 1.00 81.94 90 HIS A O 1
ATOM 719 N N . ALA A 1 91 ? 19.751 -6.260 -26.750 1.00 82.00 91 ALA A N 1
ATOM 720 C CA . ALA A 1 91 ? 18.424 -6.177 -26.174 1.00 82.00 91 ALA A CA 1
ATOM 721 C C . ALA A 1 91 ? 18.415 -6.862 -24.807 1.00 82.00 91 ALA A C 1
ATOM 723 O O . ALA A 1 91 ? 18.810 -8.021 -24.688 1.00 82.00 91 ALA A O 1
ATOM 724 N N . THR A 1 92 ? 17.922 -6.158 -23.794 1.00 80.62 92 THR A N 1
ATOM 725 C CA . THR A 1 92 ? 17.738 -6.684 -22.440 1.00 80.62 92 THR A CA 1
ATOM 726 C C . THR A 1 92 ? 16.253 -6.863 -22.181 1.00 80.62 92 THR A C 1
ATOM 728 O O . THR A 1 92 ? 15.485 -5.900 -22.241 1.00 80.62 92 THR A O 1
ATOM 731 N N . LEU A 1 93 ? 15.846 -8.097 -21.906 1.00 83.12 93 LEU A N 1
ATOM 732 C CA . LEU A 1 93 ? 14.470 -8.481 -21.625 1.00 83.12 93 LEU A CA 1
ATOM 733 C C . LEU A 1 93 ? 14.388 -8.863 -20.155 1.00 83.12 93 LEU A C 1
ATOM 735 O O . LEU A 1 93 ? 15.086 -9.776 -19.714 1.00 83.12 93 LEU A O 1
ATOM 739 N N . SER A 1 94 ? 13.542 -8.166 -19.408 1.00 73.75 94 SER A N 1
ATOM 740 C CA . SER A 1 94 ? 13.310 -8.448 -17.994 1.00 73.75 94 SER A CA 1
ATOM 741 C C . SER A 1 94 ? 11.991 -9.183 -17.825 1.00 73.75 94 SER A C 1
ATOM 743 O O . SER A 1 94 ? 10.985 -8.824 -18.447 1.00 73.75 94 SER A O 1
ATOM 745 N N . PHE A 1 95 ? 12.012 -10.199 -16.971 1.00 74.56 95 PHE A N 1
ATOM 746 C CA . PHE A 1 95 ? 10.849 -10.997 -16.621 1.00 74.56 95 PHE A CA 1
ATOM 747 C C . PHE A 1 95 ? 10.591 -10.895 -15.120 1.00 74.56 95 PHE A C 1
ATOM 749 O O . PHE A 1 95 ? 11.523 -11.017 -14.322 1.00 74.56 95 PHE A O 1
ATOM 756 N N . GLY A 1 96 ? 9.330 -10.668 -14.755 1.00 62.53 96 GLY A N 1
ATOM 757 C CA . GLY A 1 96 ? 8.891 -10.604 -13.362 1.00 62.53 96 GLY A CA 1
ATOM 758 C C . GLY A 1 96 ? 8.761 -11.988 -12.717 1.00 62.53 96 GLY A C 1
ATOM 759 O O . GLY A 1 96 ? 8.979 -13.013 -13.361 1.00 62.53 96 GLY A O 1
ATOM 760 N N . LEU A 1 97 ? 8.315 -12.021 -11.458 1.00 55.12 97 LEU A N 1
ATOM 761 C CA . LEU A 1 97 ? 8.233 -13.220 -10.602 1.00 55.12 97 LEU A CA 1
ATOM 762 C C . LEU A 1 97 ? 7.356 -14.367 -11.148 1.00 55.12 97 LEU A C 1
ATOM 764 O O . LEU A 1 97 ? 7.493 -15.512 -10.727 1.00 55.12 97 LEU A O 1
ATOM 768 N N . LYS A 1 98 ? 6.452 -14.086 -12.097 1.00 65.19 98 LYS A N 1
ATOM 769 C CA . LYS A 1 98 ? 5.644 -15.098 -12.810 1.00 65.19 98 LYS A CA 1
ATOM 770 C C . LYS A 1 98 ? 6.306 -15.604 -14.093 1.00 65.19 98 LYS A C 1
ATOM 772 O O . LYS A 1 98 ? 5.650 -16.239 -14.916 1.00 65.19 98 LYS A O 1
ATOM 777 N N . ASN A 1 99 ? 7.590 -15.308 -14.281 1.00 72.75 99 ASN A N 1
ATOM 778 C CA . ASN A 1 99 ? 8.344 -15.575 -15.500 1.00 72.75 99 ASN A CA 1
ATOM 779 C C . ASN A 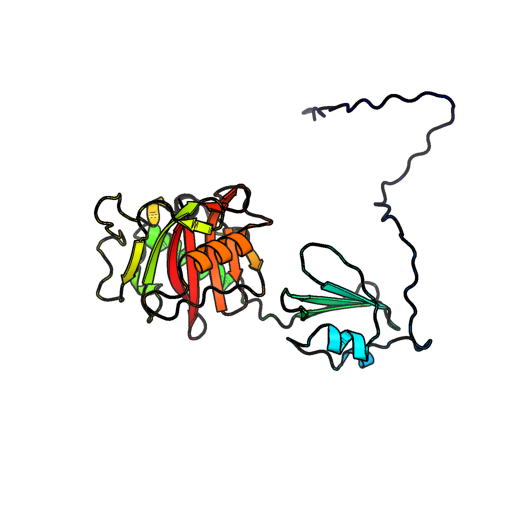1 99 ? 7.711 -14.934 -16.735 1.00 72.75 99 ASN A C 1
ATOM 781 O O . ASN A 1 99 ? 7.747 -15.509 -17.816 1.00 72.75 99 ASN A O 1
ATOM 785 N N . GLU A 1 100 ? 7.110 -13.759 -16.584 1.00 79.56 100 GLU A N 1
ATOM 786 C CA . GLU A 1 100 ? 6.417 -13.054 -17.660 1.00 79.56 100 GLU A CA 1
ATOM 787 C C . GLU A 1 100 ? 7.171 -11.782 -18.060 1.00 79.56 100 GLU A C 1
ATOM 789 O O . GLU A 1 100 ? 7.762 -11.130 -17.206 1.00 79.56 100 GLU A O 1
ATOM 794 N N . LEU A 1 101 ? 7.189 -11.440 -19.350 1.00 76.31 101 LEU A N 1
ATOM 795 C CA . LEU A 1 101 ? 7.935 -10.305 -19.893 1.00 76.31 101 LEU A CA 1
ATOM 796 C C . LEU A 1 101 ? 7.340 -8.979 -19.402 1.00 76.31 101 LEU A C 1
ATOM 798 O O . LEU A 1 101 ? 6.187 -8.661 -19.717 1.00 76.31 101 LEU A O 1
ATOM 802 N N . THR A 1 102 ? 8.143 -8.182 -18.696 1.00 66.12 102 THR A N 1
ATOM 803 C CA . THR A 1 102 ? 7.715 -6.898 -18.111 1.00 66.12 102 THR A CA 1
ATOM 804 C C . THR A 1 102 ? 8.393 -5.695 -18.757 1.00 66.12 102 THR A C 1
ATOM 806 O O . THR A 1 102 ? 7.771 -4.639 -18.909 1.00 66.12 102 THR A O 1
ATOM 809 N N . ARG A 1 103 ? 9.629 -5.857 -19.246 1.00 70.94 103 ARG A N 1
ATOM 810 C CA . ARG A 1 103 ? 10.404 -4.770 -19.858 1.00 70.94 103 ARG A CA 1
ATOM 811 C C . ARG A 1 103 ? 11.272 -5.256 -21.007 1.00 70.94 103 ARG A C 1
ATOM 813 O O . ARG A 1 103 ? 11.852 -6.337 -20.941 1.00 70.94 103 ARG A O 1
ATOM 820 N N . VAL A 1 104 ? 11.423 -4.404 -22.020 1.00 76.62 104 VAL A N 1
ATOM 821 C CA . VAL A 1 104 ? 12.426 -4.574 -23.074 1.00 76.62 104 VAL A CA 1
ATOM 822 C C . VAL A 1 104 ? 13.217 -3.281 -23.246 1.00 76.62 104 VAL A C 1
ATOM 824 O O . VAL A 1 104 ? 12.646 -2.197 -23.381 1.00 76.62 104 VAL A O 1
ATOM 827 N N . VAL A 1 105 ? 14.542 -3.390 -23.240 1.00 75.12 105 VAL A N 1
ATOM 828 C CA . VAL A 1 105 ? 15.466 -2.278 -23.480 1.00 75.12 105 VAL A CA 1
ATOM 829 C C . VAL A 1 105 ? 16.326 -2.610 -24.683 1.00 75.12 105 VAL A C 1
ATOM 831 O O . VAL A 1 105 ? 16.944 -3.668 -24.705 1.00 75.12 105 VAL A O 1
ATOM 834 N N . PHE A 1 106 ? 16.394 -1.703 -25.652 1.00 76.38 106 PHE A N 1
ATOM 835 C CA . PHE A 1 106 ? 17.316 -1.799 -26.781 1.00 76.38 106 PHE A CA 1
ATOM 836 C C . PHE A 1 106 ? 18.418 -0.762 -26.617 1.00 76.38 106 PHE A C 1
ATOM 838 O O . PHE A 1 106 ? 18.141 0.404 -26.334 1.00 76.38 106 PHE A O 1
ATOM 845 N N . VAL A 1 107 ? 19.664 -1.192 -26.787 1.00 72.62 107 VAL A N 1
ATOM 846 C CA . VAL A 1 107 ? 20.839 -0.321 -26.741 1.00 72.62 107 VAL A CA 1
ATOM 847 C C . VAL A 1 107 ? 21.549 -0.410 -28.087 1.00 72.62 107 VAL A C 1
ATOM 849 O O . VAL A 1 107 ? 21.998 -1.488 -28.464 1.00 72.62 107 VAL A O 1
ATOM 852 N N . GLU A 1 108 ? 21.635 0.712 -28.803 1.00 82.56 108 GLU A N 1
ATOM 853 C CA . GLU A 1 108 ? 22.348 0.862 -30.081 1.00 82.56 108 GLU A CA 1
ATOM 854 C C . GLU A 1 108 ? 23.378 1.997 -29.938 1.00 82.56 108 GLU A C 1
ATOM 856 O O . GLU A 1 108 ? 23.025 3.181 -29.937 1.00 82.56 108 GLU A O 1
ATOM 861 N N . GLY A 1 109 ? 24.661 1.660 -29.770 1.00 74.19 109 GLY A N 1
ATOM 862 C CA . GLY A 1 109 ? 25.706 2.652 -29.471 1.00 74.19 109 GLY A CA 1
ATOM 863 C C . GLY A 1 109 ? 25.412 3.423 -28.175 1.00 74.19 109 GLY A C 1
ATOM 864 O O . GLY A 1 109 ? 25.258 2.819 -27.116 1.00 74.19 109 GLY A O 1
ATOM 865 N N . GLU A 1 110 ? 25.308 4.753 -28.253 1.00 65.12 110 GLU A N 1
ATOM 866 C CA . GLU A 1 110 ? 24.921 5.616 -27.118 1.00 65.12 110 GLU A CA 1
ATOM 867 C C . GLU A 1 110 ? 23.395 5.760 -26.946 1.00 65.12 110 GLU A C 1
ATOM 869 O O . GLU A 1 110 ? 22.924 6.331 -25.960 1.00 65.12 110 GLU A O 1
ATOM 874 N N . THR A 1 111 ? 22.599 5.238 -27.884 1.00 57.47 111 THR A N 1
ATOM 875 C CA . THR A 1 111 ? 21.139 5.397 -27.886 1.00 57.47 111 THR A CA 1
ATOM 876 C C . THR A 1 111 ? 20.474 4.268 -27.104 1.00 57.47 111 THR A C 1
ATOM 878 O O . THR A 1 111 ? 20.763 3.091 -27.325 1.00 57.47 111 THR A O 1
ATOM 881 N N . LYS A 1 112 ? 19.550 4.620 -26.201 1.00 66.94 112 LYS A N 1
ATOM 882 C CA . LYS A 1 112 ? 18.726 3.665 -25.445 1.00 66.94 112 LYS A CA 1
ATOM 883 C C . LYS A 1 112 ? 17.253 3.871 -25.767 1.00 66.94 112 LYS A C 1
ATOM 885 O O . LYS A 1 112 ? 16.718 4.953 -25.534 1.00 66.94 112 LYS A O 1
ATOM 890 N N . GLU A 1 113 ? 16.598 2.827 -26.257 1.00 61.66 113 GLU A N 1
ATOM 891 C CA . GLU A 1 113 ? 15.164 2.817 -26.534 1.00 61.66 113 GLU A CA 1
ATOM 892 C C . GLU A 1 113 ? 14.453 1.900 -25.531 1.00 61.66 113 GLU A C 1
ATOM 894 O O . GLU A 1 113 ? 14.802 0.725 -25.370 1.00 61.66 113 GLU A O 1
ATOM 899 N N . TYR A 1 114 ? 13.459 2.448 -24.832 1.00 52.84 114 TYR A N 1
ATOM 900 C CA . TYR A 1 114 ? 12.739 1.753 -23.769 1.00 52.84 114 TYR A CA 1
ATOM 901 C C . TYR A 1 114 ? 11.334 1.384 -24.226 1.00 52.84 114 TYR A C 1
ATOM 903 O O . TYR A 1 114 ? 10.508 2.257 -24.478 1.00 52.84 114 TYR A O 1
ATOM 911 N N . PHE A 1 115 ? 11.034 0.089 -24.219 1.00 48.56 115 PHE A N 1
ATOM 912 C CA . PHE A 1 115 ? 9.665 -0.408 -24.248 1.00 48.56 115 PHE A CA 1
ATOM 913 C C . PHE A 1 115 ? 9.343 -0.923 -22.852 1.00 48.56 115 PHE A C 1
ATOM 915 O O . PHE A 1 115 ? 9.567 -2.087 -22.512 1.00 48.56 115 PHE A O 1
ATOM 922 N N . SER A 1 116 ? 8.873 -0.003 -22.013 1.00 47.22 116 SER A N 1
ATOM 923 C CA . SER A 1 116 ? 8.241 -0.367 -20.753 1.00 47.22 116 SER A CA 1
ATOM 924 C C . SER A 1 116 ? 6.775 -0.664 -21.032 1.00 47.22 116 SER A C 1
ATOM 926 O O . SER A 1 116 ? 6.063 0.179 -21.575 1.00 47.22 116 SER A O 1
ATOM 928 N N . PHE A 1 117 ? 6.313 -1.857 -20.666 1.00 46.88 117 PHE A N 1
ATOM 929 C CA . PHE A 1 117 ? 4.884 -2.171 -20.673 1.00 46.88 117 PHE A CA 1
ATOM 930 C C . PHE A 1 117 ? 4.187 -1.729 -19.372 1.00 46.88 117 PHE A C 1
ATOM 932 O O . PHE A 1 117 ? 3.013 -2.051 -19.140 1.00 46.88 117 PHE A O 1
ATOM 939 N N . MET A 1 118 ? 4.914 -1.011 -18.510 1.00 43.44 118 MET A N 1
ATOM 940 C CA . MET A 1 118 ? 4.365 -0.312 -17.361 1.00 43.44 118 MET A CA 1
ATOM 941 C C . MET A 1 118 ? 3.897 1.075 -17.779 1.00 43.44 118 MET A C 1
ATOM 943 O O . MET A 1 118 ? 4.669 1.882 -18.299 1.00 43.44 118 MET A O 1
ATOM 947 N N . THR A 1 119 ? 2.660 1.396 -17.432 1.00 38.16 119 THR A N 1
ATOM 948 C CA . THR A 1 119 ? 2.293 2.779 -17.165 1.00 38.16 119 THR A CA 1
ATOM 949 C C . THR A 1 119 ? 2.863 3.103 -15.783 1.00 38.16 119 THR A C 1
ATOM 951 O O . THR A 1 119 ? 2.219 2.871 -14.765 1.00 38.16 119 THR A O 1
ATOM 954 N N . ILE A 1 120 ? 4.119 3.561 -15.717 1.00 43.72 120 ILE A N 1
ATOM 955 C CA . ILE A 1 120 ? 4.562 4.320 -14.541 1.00 43.72 120 ILE A CA 1
ATOM 956 C C . ILE A 1 120 ? 3.692 5.571 -14.572 1.00 43.72 120 ILE A C 1
ATOM 958 O O . ILE A 1 120 ? 3.835 6.403 -15.470 1.00 43.72 120 ILE A O 1
ATOM 962 N N . HIS A 1 121 ? 2.708 5.640 -13.682 1.00 50.47 121 HIS A N 1
ATOM 963 C CA . HIS A 1 121 ? 1.916 6.848 -13.535 1.00 50.47 121 HIS A CA 1
ATOM 964 C C . HIS A 1 121 ? 2.827 7.977 -13.064 1.00 50.47 121 HIS A C 1
ATOM 966 O O . HIS A 1 121 ? 3.840 7.736 -12.406 1.00 50.47 121 HIS A O 1
ATOM 972 N N . ASP A 1 122 ? 2.481 9.201 -13.456 1.00 56.44 122 ASP A N 1
ATOM 973 C CA . ASP A 1 122 ? 3.199 10.404 -13.057 1.00 56.44 122 ASP A CA 1
ATOM 974 C C . ASP A 1 122 ? 3.408 10.365 -11.539 1.00 56.44 122 ASP A C 1
ATOM 976 O O . ASP A 1 122 ? 2.443 10.270 -10.775 1.00 56.44 122 ASP A O 1
ATOM 980 N N . SER A 1 123 ? 4.668 10.387 -11.096 1.00 69.50 123 SER A N 1
ATOM 981 C CA . SER A 1 123 ? 5.011 10.365 -9.673 1.00 69.50 123 SER A CA 1
ATOM 982 C C . SER A 1 123 ? 4.308 11.499 -8.920 1.00 69.50 123 SER A C 1
ATOM 984 O O . SER A 1 123 ? 4.046 11.369 -7.727 1.00 69.50 123 SER A O 1
ATOM 986 N N . THR A 1 124 ? 3.902 12.557 -9.630 1.00 76.94 124 THR A N 1
ATOM 987 C CA . THR A 1 124 ? 3.022 13.622 -9.142 1.00 76.94 124 THR A CA 1
ATOM 988 C C . THR A 1 124 ? 1.713 13.092 -8.542 1.00 76.94 124 THR A C 1
ATOM 990 O O . THR A 1 124 ? 1.381 13.486 -7.429 1.00 76.94 124 THR A O 1
ATOM 993 N N . GLU A 1 125 ? 0.999 12.172 -9.206 1.00 83.31 125 GLU A N 1
ATOM 994 C CA . GLU A 1 125 ? -0.277 11.613 -8.707 1.00 83.31 125 GLU A CA 1
ATOM 995 C C . GLU A 1 125 ? -0.056 10.820 -7.407 1.00 83.31 125 GLU A C 1
ATOM 997 O O . GLU A 1 125 ? -0.820 10.918 -6.444 1.00 83.31 125 GLU A O 1
ATOM 1002 N N . ILE A 1 126 ? 1.042 10.062 -7.359 1.00 87.81 126 ILE A N 1
ATOM 1003 C CA . ILE A 1 126 ? 1.441 9.281 -6.187 1.00 87.81 126 ILE A CA 1
ATOM 1004 C C . ILE A 1 126 ? 1.769 10.215 -5.016 1.00 87.81 126 ILE A C 1
ATOM 1006 O O . ILE A 1 126 ? 1.243 10.057 -3.915 1.00 87.81 126 ILE A O 1
ATOM 1010 N N . TYR A 1 127 ? 2.600 11.234 -5.230 1.00 87.75 127 TYR A N 1
ATOM 1011 C CA . TYR A 1 127 ? 2.931 12.179 -4.165 1.00 87.75 127 TYR A CA 1
ATOM 1012 C C . TYR A 1 127 ? 1.738 13.040 -3.745 1.00 87.75 127 TYR A C 1
ATOM 1014 O O . TYR A 1 127 ? 1.665 13.435 -2.579 1.00 87.75 127 TYR A O 1
ATOM 1022 N N . GLU A 1 128 ? 0.782 13.295 -4.639 1.00 89.25 128 GLU A N 1
ATOM 1023 C CA . GLU A 1 128 ? -0.470 13.966 -4.302 1.00 89.25 128 GLU A CA 1
ATOM 1024 C C . GLU A 1 128 ? -1.300 13.132 -3.317 1.00 89.25 128 GLU A C 1
ATOM 1026 O O . GLU A 1 128 ? -1.711 13.657 -2.278 1.00 89.25 128 GLU A O 1
ATOM 1031 N N . VAL A 1 129 ? -1.500 11.830 -3.566 1.00 92.81 129 VAL A N 1
ATOM 1032 C CA . VAL A 1 129 ? -2.255 10.978 -2.629 1.00 92.81 129 VAL A CA 1
ATOM 1033 C C . VAL A 1 129 ? -1.543 10.839 -1.279 1.00 92.81 129 VAL A C 1
ATOM 1035 O O . VAL A 1 129 ? -2.193 10.937 -0.236 1.00 92.81 129 VAL A O 1
ATOM 1038 N N . ILE A 1 130 ? -0.210 10.724 -1.260 1.00 94.62 130 ILE A N 1
ATOM 1039 C CA . ILE A 1 130 ? 0.561 10.673 -0.006 1.00 94.62 130 ILE A CA 1
ATOM 1040 C C . ILE A 1 130 ? 0.500 12.011 0.747 1.00 94.62 130 ILE A C 1
ATOM 1042 O O . ILE A 1 130 ? 0.375 12.034 1.975 1.00 94.62 130 ILE A O 1
ATOM 1046 N N . THR A 1 131 ? 0.514 13.138 0.031 1.00 93.56 131 THR A N 1
ATOM 1047 C CA . THR A 1 131 ? 0.332 14.474 0.623 1.00 93.56 131 THR A CA 1
ATOM 1048 C C . THR A 1 131 ? -1.058 14.628 1.224 1.00 93.56 131 THR A C 1
ATOM 1050 O O . THR A 1 131 ? -1.192 15.082 2.360 1.00 93.56 131 THR A O 1
ATOM 1053 N N . ASN A 1 132 ? -2.087 14.181 0.508 1.00 95.19 132 ASN A N 1
ATOM 1054 C CA . ASN A 1 132 ? -3.458 14.175 0.997 1.00 95.19 132 ASN A CA 1
ATOM 1055 C C . ASN A 1 132 ? -3.609 13.304 2.252 1.00 95.19 132 ASN A C 1
ATOM 1057 O O . ASN A 1 132 ? -4.245 13.734 3.213 1.00 95.19 132 ASN A O 1
ATOM 1061 N N . PHE A 1 133 ? -2.978 12.126 2.287 1.00 97.19 133 PHE A N 1
ATOM 1062 C CA . PHE A 1 133 ? -2.948 11.286 3.483 1.00 97.19 133 PHE A CA 1
ATOM 1063 C C . PHE A 1 133 ? -2.279 12.000 4.657 1.00 97.19 133 PHE A C 1
ATOM 1065 O O . PHE A 1 133 ? -2.868 12.080 5.731 1.00 97.19 133 PHE A O 1
ATOM 1072 N N . LYS A 1 134 ? -1.114 12.629 4.456 1.00 96.19 134 LYS A N 1
ATOM 1073 C CA . LYS A 1 134 ? -0.469 13.444 5.497 1.00 96.19 134 LYS A CA 1
ATOM 1074 C C . LYS A 1 134 ? -1.378 14.558 6.023 1.00 96.19 134 LYS A C 1
ATOM 1076 O O . LYS A 1 134 ? -1.380 14.793 7.227 1.00 96.19 134 LYS A O 1
ATOM 1081 N N . MET A 1 135 ? -2.133 15.236 5.158 1.00 95.62 135 MET A N 1
ATOM 1082 C CA . MET A 1 135 ? -3.083 16.267 5.589 1.00 95.62 135 MET A CA 1
ATOM 1083 C C . MET A 1 135 ? -4.199 15.694 6.470 1.00 95.62 135 MET A C 1
ATOM 1085 O O . MET A 1 135 ? -4.631 16.364 7.403 1.00 95.62 135 MET A O 1
ATOM 1089 N N . VAL A 1 136 ? -4.634 14.452 6.234 1.00 95.94 136 VAL A N 1
ATOM 1090 C CA . VAL A 1 136 ? -5.553 13.749 7.145 1.00 95.94 136 VAL A CA 1
ATOM 1091 C C . VAL A 1 136 ? -4.873 13.479 8.490 1.00 95.94 136 VAL A C 1
ATOM 1093 O O . VAL A 1 136 ? -5.436 13.808 9.530 1.00 95.94 136 VAL A O 1
ATOM 1096 N N . LEU A 1 137 ? -3.629 12.983 8.487 1.00 95.88 137 LEU A N 1
ATOM 1097 C CA . LEU A 1 137 ? -2.857 12.721 9.715 1.00 95.88 137 LEU A CA 1
ATOM 1098 C C . LEU A 1 137 ? -2.608 13.976 10.577 1.00 95.88 137 LEU A C 1
ATOM 1100 O O . LEU A 1 137 ? -2.322 13.858 11.768 1.00 95.88 137 LEU A O 1
ATOM 1104 N N . THR A 1 138 ? -2.658 15.173 9.987 1.00 94.31 138 THR A N 1
ATOM 1105 C CA . THR A 1 138 ? -2.482 16.461 10.682 1.00 94.31 138 THR A CA 1
ATOM 1106 C C . THR A 1 138 ? -3.796 17.203 10.940 1.00 94.31 138 THR A C 1
ATOM 1108 O O . THR A 1 138 ? -3.760 18.326 11.446 1.00 94.31 138 THR A O 1
ATOM 1111 N N . GLY A 1 139 ? -4.946 16.611 10.599 1.00 92.69 139 GLY A N 1
ATOM 1112 C CA . GLY A 1 139 ? -6.269 17.224 10.769 1.00 92.69 139 GLY A CA 1
ATOM 1113 C C . GLY A 1 139 ? -6.572 18.374 9.799 1.00 92.69 139 GLY A C 1
ATOM 1114 O O . GLY A 1 139 ? -7.500 19.144 10.023 1.00 92.69 139 GLY A O 1
ATOM 1115 N N . GLN A 1 140 ? -5.790 18.519 8.727 1.00 93.50 140 GLN A N 1
ATOM 1116 C CA . GLN A 1 140 ? -5.966 19.543 7.691 1.00 93.50 140 GLN A CA 1
ATOM 1117 C C . GLN A 1 140 ? -6.919 19.111 6.565 1.00 93.50 140 GLN A C 1
ATOM 1119 O O . GLN A 1 140 ? -7.292 19.945 5.742 1.00 93.50 140 GLN A O 1
ATOM 1124 N N . LYS A 1 141 ? -7.288 17.826 6.502 1.00 94.12 141 LYS A N 1
ATOM 1125 C CA . LYS A 1 141 ? -8.195 17.255 5.497 1.00 94.12 141 LYS A CA 1
ATOM 1126 C C . LYS A 1 141 ? -9.113 16.205 6.125 1.00 94.12 141 LYS A C 1
ATOM 1128 O O . LYS A 1 141 ? -8.686 15.492 7.031 1.00 94.12 141 LYS A O 1
ATOM 1133 N N . ASP A 1 142 ? -10.350 16.091 5.639 1.00 92.44 142 ASP A N 1
ATOM 1134 C CA . ASP A 1 142 ? -11.266 15.023 6.056 1.00 92.44 142 ASP A CA 1
ATOM 1135 C C . ASP A 1 142 ? -10.824 13.684 5.439 1.00 92.44 142 ASP A C 1
ATOM 1137 O O . ASP A 1 142 ? -10.576 13.580 4.234 1.00 92.44 142 ASP A O 1
ATOM 1141 N N . ALA A 1 143 ? -10.748 12.636 6.263 1.00 92.44 143 ALA A N 1
ATOM 1142 C CA . ALA A 1 143 ? -10.412 11.288 5.820 1.00 92.44 143 ALA A CA 1
ATOM 1143 C C . ALA A 1 143 ? -11.345 10.780 4.707 1.00 92.44 143 ALA A C 1
ATOM 1145 O O . ALA A 1 143 ? -10.903 10.064 3.809 1.00 92.44 143 ALA A O 1
ATOM 1146 N N . LYS A 1 144 ? -12.623 11.176 4.711 1.00 91.81 144 LYS A N 1
ATOM 1147 C CA . LYS A 1 144 ? -13.607 10.757 3.698 1.00 91.81 144 LYS A CA 1
ATOM 1148 C C . LYS A 1 144 ? -13.229 11.165 2.278 1.00 91.81 144 LYS A C 1
ATOM 1150 O O . LYS A 1 144 ? -13.650 10.500 1.338 1.00 91.81 144 LYS A O 1
ATOM 1155 N N . GLU A 1 145 ? -12.441 12.223 2.110 1.00 92.25 145 GLU A N 1
ATOM 1156 C CA . GLU A 1 145 ? -12.038 12.719 0.791 1.00 92.25 145 GLU A CA 1
ATOM 1157 C C . GLU A 1 145 ? -10.991 11.840 0.105 1.00 92.25 145 GLU A C 1
ATOM 1159 O O . GLU A 1 145 ? -10.836 11.905 -1.114 1.00 92.25 145 GLU A O 1
ATOM 1164 N N . ILE A 1 146 ? -10.256 11.038 0.877 1.00 94.44 146 ILE A N 1
ATOM 1165 C CA . ILE A 1 146 ? -9.167 10.205 0.360 1.00 94.44 146 ILE A CA 1
ATOM 1166 C C . ILE A 1 146 ? -9.506 8.721 0.373 1.00 94.44 146 ILE A C 1
ATOM 1168 O O . ILE A 1 146 ? -8.720 7.927 -0.125 1.00 94.44 146 ILE A O 1
ATOM 1172 N N . LEU A 1 147 ? -10.629 8.332 0.975 1.00 94.75 147 LEU A N 1
ATOM 1173 C CA . LEU A 1 147 ? -10.998 6.936 1.160 1.00 94.75 147 LEU A CA 1
ATOM 1174 C C . LEU A 1 147 ? -11.619 6.323 -0.088 1.00 94.75 147 LEU A C 1
ATOM 1176 O O . LEU A 1 147 ? -12.348 6.973 -0.840 1.00 94.75 147 LEU A O 1
ATOM 1180 N N . SER A 1 148 ? -11.368 5.029 -0.260 1.00 93.94 148 SER A N 1
ATOM 1181 C CA . SER A 1 148 ? -12.043 4.225 -1.266 1.00 93.94 148 SER A CA 1
ATOM 1182 C C . SER A 1 148 ? -13.560 4.201 -1.017 1.00 93.94 148 SER A C 1
ATOM 1184 O O . SER A 1 148 ? -13.992 4.067 0.136 1.00 93.94 148 SER A O 1
ATOM 1186 N N . PRO A 1 149 ? -14.401 4.270 -2.071 1.00 91.50 149 PRO A N 1
ATOM 1187 C CA . PRO A 1 149 ? -15.842 4.047 -1.944 1.00 91.50 149 PRO A CA 1
ATOM 1188 C C . PRO A 1 149 ? -16.172 2.662 -1.370 1.00 91.50 149 PRO A C 1
ATOM 1190 O O . PRO A 1 149 ? -17.216 2.497 -0.740 1.00 91.50 149 PRO A O 1
ATOM 1193 N N . SER A 1 150 ? -15.266 1.692 -1.522 1.00 90.50 150 SER A N 1
ATOM 1194 C CA . SER A 1 150 ? -15.361 0.350 -0.945 1.00 90.50 150 SER A CA 1
ATOM 1195 C C . SER A 1 150 ? -15.084 0.316 0.561 1.00 90.50 150 SER A C 1
ATOM 1197 O O . SER A 1 150 ? -15.028 -0.770 1.129 1.00 90.50 150 SER A O 1
ATOM 1199 N N . GLY A 1 151 ? -14.867 1.464 1.214 1.00 92.31 151 GLY A N 1
ATOM 1200 C CA . GLY A 1 151 ? -14.589 1.583 2.645 1.00 92.31 151 GLY A CA 1
ATOM 1201 C C . GLY A 1 151 ? -13.127 1.329 3.022 1.00 92.31 151 GLY A C 1
ATOM 1202 O O . GLY A 1 151 ? -12.254 1.169 2.168 1.00 92.31 151 GLY A O 1
ATOM 1203 N N . LEU A 1 152 ? -12.871 1.278 4.329 1.00 94.44 152 LEU A N 1
ATOM 1204 C CA . LEU A 1 152 ? -11.541 1.158 4.921 1.00 94.44 152 LEU A CA 1
ATOM 1205 C C . LEU A 1 152 ? -11.386 -0.149 5.695 1.00 94.44 152 LEU A C 1
ATOM 1207 O O . LEU A 1 152 ? -12.185 -0.453 6.583 1.00 94.44 152 LEU A O 1
ATOM 1211 N N . VAL A 1 153 ? -10.314 -0.879 5.407 1.00 94.25 153 VAL A N 1
ATOM 1212 C CA . VAL A 1 153 ? -9.891 -2.044 6.188 1.00 94.25 153 VAL A CA 1
ATOM 1213 C C . VAL A 1 153 ? -8.836 -1.615 7.208 1.00 94.25 153 VAL A C 1
ATOM 1215 O O . VAL A 1 153 ? -7.840 -0.990 6.856 1.00 94.25 153 VAL A O 1
ATOM 1218 N N . ILE A 1 154 ? -9.041 -1.959 8.477 1.00 93.88 154 ILE A N 1
ATOM 1219 C CA . ILE A 1 154 ? -8.099 -1.692 9.567 1.00 93.88 154 ILE A CA 1
ATOM 1220 C C . ILE A 1 154 ? -7.616 -3.017 10.137 1.00 93.88 154 ILE A C 1
ATOM 1222 O O . ILE A 1 154 ? -8.411 -3.797 10.669 1.00 93.88 154 ILE A O 1
ATOM 1226 N N . ILE A 1 155 ? -6.312 -3.255 10.048 1.00 93.56 155 ILE A N 1
ATOM 1227 C CA . ILE A 1 155 ? -5.672 -4.482 10.512 1.00 93.56 155 ILE A CA 1
ATOM 1228 C C . ILE A 1 155 ? -4.657 -4.148 11.598 1.00 93.56 155 ILE A C 1
ATOM 1230 O O . ILE A 1 155 ? -3.827 -3.262 11.423 1.00 93.56 155 ILE A O 1
ATOM 1234 N N . ARG A 1 156 ? -4.689 -4.900 12.702 1.00 92.94 156 ARG A N 1
ATOM 1235 C CA . ARG A 1 156 ? -3.556 -5.007 13.627 1.00 92.94 156 ARG A CA 1
ATOM 1236 C C . ARG A 1 156 ? -3.252 -6.465 13.906 1.00 92.94 156 ARG A C 1
ATOM 1238 O O . ARG A 1 156 ? -4.128 -7.224 14.332 1.00 92.94 156 ARG A O 1
ATOM 1245 N N . ASN A 1 157 ? -1.997 -6.837 13.708 1.00 91.00 157 ASN A N 1
ATOM 1246 C CA . ASN A 1 157 ? -1.499 -8.182 13.941 1.00 91.00 157 ASN A CA 1
ATOM 1247 C C . ASN A 1 157 ? -0.142 -8.143 14.640 1.00 91.00 157 ASN A C 1
ATOM 1249 O O . ASN A 1 157 ? 0.572 -7.154 14.532 1.00 91.00 157 ASN A O 1
ATOM 1253 N N . PHE A 1 158 ? 0.206 -9.231 15.332 1.00 86.56 158 PHE A N 1
ATOM 1254 C CA . PHE A 1 158 ? 1.536 -9.410 15.915 1.00 86.56 158 PHE A CA 1
ATOM 1255 C C . PHE A 1 158 ? 2.225 -10.599 15.240 1.00 86.56 158 PHE A C 1
ATOM 1257 O O . PHE A 1 158 ? 2.040 -11.745 15.684 1.00 86.56 158 PHE A O 1
ATOM 1264 N N . PRO A 1 159 ? 2.906 -10.382 14.101 1.00 79.62 159 PRO A N 1
ATOM 1265 C CA . PRO A 1 159 ? 3.571 -11.448 13.370 1.00 79.62 159 PRO A CA 1
ATOM 1266 C C . PRO A 1 159 ? 4.586 -12.194 14.245 1.00 79.62 159 PRO A C 1
ATOM 1268 O O . PRO A 1 159 ? 5.300 -11.623 15.063 1.00 79.62 159 PRO A O 1
ATOM 1271 N N . SER A 1 160 ? 4.669 -13.508 14.069 1.00 76.19 160 SER A N 1
ATOM 1272 C CA . SER A 1 160 ? 5.648 -14.365 14.737 1.00 76.19 160 SER A CA 1
ATOM 1273 C C . SER A 1 160 ? 6.296 -15.321 13.738 1.00 76.19 160 SER A C 1
ATOM 1275 O O . SER A 1 160 ? 5.817 -15.462 12.612 1.00 76.19 160 SER A O 1
ATOM 1277 N N . GLY A 1 161 ? 7.398 -15.969 14.134 1.00 60.34 161 GLY A N 1
ATOM 1278 C CA . GLY A 1 161 ? 8.140 -16.882 13.256 1.00 60.34 161 GLY A CA 1
ATOM 1279 C C . GLY A 1 161 ? 7.224 -17.909 12.577 1.00 60.34 161 GLY A C 1
ATOM 1280 O O . GLY A 1 161 ? 6.480 -18.613 13.259 1.00 60.34 161 GLY A O 1
ATOM 1281 N N . GLY A 1 162 ? 7.273 -17.963 11.239 1.00 59.50 162 GLY A N 1
ATOM 1282 C CA . GLY A 1 162 ? 6.381 -18.780 10.403 1.00 59.50 162 GLY A CA 1
ATOM 1283 C C . GLY A 1 162 ? 5.115 -18.072 9.895 1.00 59.50 162 GLY A C 1
ATOM 1284 O O . GLY A 1 162 ? 4.166 -18.759 9.537 1.00 59.50 162 GLY A O 1
ATOM 1285 N N . PHE A 1 163 ? 5.073 -16.731 9.891 1.00 61.78 163 PHE A N 1
ATOM 1286 C CA . PHE A 1 163 ? 3.955 -15.908 9.381 1.00 61.78 163 PHE A CA 1
ATOM 1287 C C . PHE A 1 163 ? 2.601 -16.119 10.094 1.00 61.78 163 PHE A C 1
ATOM 1289 O O . PHE A 1 163 ? 1.546 -15.714 9.605 1.00 61.78 163 PHE A O 1
ATOM 1296 N N . GLY A 1 164 ? 2.625 -16.722 11.286 1.00 59.94 164 GLY A N 1
ATOM 1297 C CA . GLY A 1 164 ? 1.477 -16.798 12.191 1.00 59.94 164 GLY A CA 1
ATOM 1298 C C . GLY A 1 164 ? 1.355 -15.552 13.070 1.00 59.94 164 GLY A C 1
ATOM 1299 O O . GLY A 1 164 ? 2.321 -14.811 13.247 1.00 59.94 164 GLY A O 1
ATOM 1300 N N . VAL A 1 165 ? 0.189 -15.346 13.687 1.00 70.69 165 VAL A N 1
ATOM 1301 C CA . VAL A 1 165 ? -0.041 -14.237 14.630 1.00 70.69 165 VAL A CA 1
ATOM 1302 C C . VAL A 1 165 ? -0.018 -14.696 16.082 1.00 70.69 165 VAL A C 1
ATOM 1304 O O . VAL A 1 165 ? -0.588 -15.731 16.430 1.00 70.69 165 VAL A O 1
ATOM 1307 N N . ARG A 1 166 ? 0.605 -13.897 16.950 1.00 66.75 166 ARG A N 1
ATOM 1308 C CA . ARG A 1 166 ? 0.419 -13.970 18.404 1.00 66.75 166 ARG A CA 1
ATOM 1309 C C . ARG A 1 166 ? -0.562 -12.879 18.838 1.00 66.75 166 ARG A C 1
ATOM 1311 O O . ARG A 1 166 ? -0.703 -11.858 18.181 1.00 66.75 166 ARG A O 1
ATOM 1318 N N . GLY A 1 167 ? -1.277 -13.090 19.938 1.00 73.88 167 GLY A N 1
ATOM 1319 C CA . GLY A 1 167 ? -2.234 -12.097 20.431 1.00 73.88 167 GLY A CA 1
ATOM 1320 C C . GLY A 1 167 ? -3.497 -11.969 19.573 1.00 73.88 167 GLY A C 1
ATOM 1321 O O . GLY A 1 167 ? -3.913 -12.908 18.891 1.00 73.88 167 GLY A O 1
ATOM 1322 N N . LYS A 1 168 ? -4.168 -10.822 19.680 1.00 79.06 168 LYS A N 1
ATOM 1323 C CA . LYS A 1 168 ? -5.473 -10.607 19.061 1.00 79.06 168 LYS A CA 1
ATOM 1324 C C . LYS A 1 168 ? -5.316 -10.307 17.572 1.00 79.06 168 LYS A C 1
ATOM 1326 O O . LYS A 1 168 ? -4.567 -9.417 17.184 1.00 79.06 168 LYS A O 1
ATOM 1331 N N . ASN A 1 169 ? -6.080 -11.011 16.742 1.00 84.44 169 ASN A N 1
ATOM 1332 C CA . ASN A 1 169 ? -6.235 -10.637 15.344 1.00 84.44 169 ASN A CA 1
ATOM 1333 C C . ASN A 1 169 ? -7.301 -9.538 15.242 1.00 84.44 169 ASN A C 1
ATOM 1335 O O . ASN A 1 169 ? -8.482 -9.797 15.485 1.00 84.44 169 ASN A O 1
ATOM 1339 N N . VAL A 1 170 ? -6.880 -8.311 14.939 1.00 88.56 170 VAL A N 1
ATOM 1340 C CA . VAL A 1 170 ? -7.792 -7.200 14.667 1.00 88.56 170 VAL A CA 1
ATOM 1341 C C . VAL A 1 170 ? -7.921 -7.062 13.161 1.00 88.56 170 VAL A C 1
ATOM 1343 O O . VAL A 1 170 ? -6.933 -6.818 12.473 1.00 88.56 170 VAL A O 1
ATOM 1346 N N . ARG A 1 171 ? -9.149 -7.188 12.665 1.00 90.00 171 ARG A N 1
ATOM 1347 C CA . ARG A 1 171 ? -9.508 -6.909 11.279 1.00 90.00 171 ARG A CA 1
ATOM 1348 C C . ARG A 1 171 ? -10.908 -6.329 11.257 1.00 90.00 171 ARG A C 1
ATOM 1350 O O . ARG A 1 171 ? -11.894 -7.058 11.255 1.00 90.00 171 ARG A O 1
ATOM 1357 N N . ASN A 1 172 ? -10.968 -5.011 11.288 1.00 90.44 172 ASN A N 1
ATOM 1358 C CA . ASN A 1 172 ? -12.219 -4.281 11.251 1.00 90.44 172 ASN A CA 1
ATOM 1359 C C . ASN A 1 172 ? -12.411 -3.685 9.863 1.00 90.44 172 ASN A C 1
ATOM 1361 O O . ASN A 1 172 ? -11.450 -3.305 9.193 1.00 90.44 172 ASN A O 1
ATOM 1365 N N . TYR A 1 173 ? -13.666 -3.563 9.465 1.00 91.94 173 TYR A N 1
ATOM 1366 C CA . TYR A 1 173 ? -14.060 -2.859 8.263 1.00 91.94 173 TYR A CA 1
ATOM 1367 C C . TYR A 1 173 ? -14.938 -1.670 8.635 1.00 91.94 173 TYR A C 1
ATOM 1369 O O . TYR A 1 173 ? -15.819 -1.772 9.491 1.00 91.94 173 TYR A O 1
ATOM 1377 N N . TYR A 1 174 ? -14.683 -0.538 7.989 1.00 91.56 174 TYR A N 1
ATOM 1378 C CA . TYR A 1 174 ? -15.420 0.696 8.194 1.00 91.56 174 TYR A CA 1
ATOM 1379 C C . TYR A 1 174 ? -15.925 1.207 6.851 1.00 91.56 174 TYR A C 1
ATOM 1381 O O . TYR A 1 174 ? -15.151 1.608 5.983 1.00 91.56 174 TYR A O 1
ATOM 1389 N N . SER A 1 175 ? -17.245 1.237 6.687 1.00 90.62 175 SER A N 1
ATOM 1390 C CA . SER A 1 175 ? -17.855 2.017 5.611 1.00 90.62 175 SER A CA 1
ATOM 1391 C C . SER A 1 175 ? -17.674 3.519 5.875 1.00 90.62 175 SER A C 1
ATOM 1393 O O . SER A 1 175 ? -17.474 3.939 7.017 1.00 90.62 175 SER A O 1
ATOM 1395 N N . LEU A 1 176 ? -17.799 4.352 4.837 1.00 87.00 176 LEU A N 1
ATOM 1396 C CA . LEU A 1 176 ? -17.607 5.809 4.938 1.00 87.00 176 LEU A CA 1
ATOM 1397 C C . LEU A 1 176 ? -18.494 6.480 6.007 1.00 87.00 176 LEU A C 1
ATOM 1399 O O . LEU A 1 176 ? -18.106 7.487 6.598 1.00 87.00 176 LEU A O 1
ATOM 1403 N N . GLY A 1 177 ? -19.684 5.926 6.264 1.00 87.12 177 GLY A N 1
ATOM 1404 C CA . GLY A 1 177 ? -20.620 6.424 7.278 1.00 87.12 177 GLY A CA 1
ATOM 1405 C C . GLY A 1 177 ? -20.320 5.966 8.708 1.00 87.12 177 GLY A C 1
ATOM 1406 O O . GLY A 1 177 ? -20.918 6.493 9.641 1.00 87.12 177 GLY A O 1
ATOM 1407 N N . LEU A 1 178 ? -19.416 4.999 8.887 1.00 89.06 178 LEU A N 1
ATOM 1408 C CA . LEU A 1 178 ? -19.079 4.388 10.177 1.00 89.06 178 LEU A CA 1
ATOM 1409 C C . LEU A 1 178 ? -17.653 4.707 10.635 1.00 89.06 178 LEU A C 1
ATOM 1411 O O . LEU A 1 178 ? -17.178 4.116 11.604 1.00 89.06 178 LEU A O 1
ATOM 1415 N N . LEU A 1 179 ? -16.961 5.620 9.952 1.00 90.69 179 LEU A N 1
ATOM 1416 C CA . LEU A 1 179 ? -15.628 6.048 10.361 1.00 90.69 179 LEU A CA 1
ATOM 1417 C C . LEU A 1 179 ? -15.678 6.662 11.768 1.00 90.69 179 LEU A C 1
ATOM 1419 O O . LEU A 1 179 ? -16.556 7.487 12.043 1.00 90.69 179 LEU A O 1
ATOM 1423 N N . PRO A 1 180 ? -14.756 6.272 12.661 1.00 91.19 180 PRO A N 1
ATOM 1424 C CA . PRO A 1 180 ? -14.705 6.834 13.997 1.00 91.19 180 PRO A CA 1
ATOM 1425 C C . PRO A 1 180 ? -14.279 8.306 13.966 1.00 91.19 180 PRO A C 1
ATOM 1427 O O . PRO A 1 180 ? -13.652 8.783 13.017 1.00 91.19 180 PRO A O 1
ATOM 1430 N N . VAL A 1 181 ? -14.616 9.012 15.044 1.00 85.44 181 VAL A N 1
ATOM 1431 C CA . VAL A 1 181 ? -14.200 10.401 15.272 1.00 85.44 181 VAL A CA 1
ATOM 1432 C C . VAL A 1 181 ? -12.672 10.489 15.288 1.00 85.44 181 VAL A C 1
ATOM 1434 O O . VAL A 1 181 ? -11.995 9.548 15.707 1.00 85.44 181 VAL A O 1
ATOM 1437 N N . ASP A 1 182 ? -12.148 11.601 14.773 1.00 88.31 182 ASP A N 1
ATOM 1438 C CA . ASP A 1 182 ? -10.714 11.908 14.673 1.00 88.31 182 ASP A CA 1
ATOM 1439 C C . ASP A 1 182 ? -9.881 10.855 13.924 1.00 88.31 182 ASP A C 1
ATOM 1441 O O . ASP A 1 182 ? -8.657 10.876 13.983 1.00 88.31 182 ASP A O 1
ATOM 1445 N N . PHE A 1 183 ? -10.534 9.942 13.192 1.00 94.50 183 PHE A N 1
ATOM 1446 C CA . PHE A 1 183 ? -9.882 8.849 12.472 1.00 94.50 183 PHE A CA 1
ATOM 1447 C C . PHE A 1 183 ? -9.082 7.901 13.393 1.00 94.50 183 PHE A C 1
ATOM 1449 O O . PHE A 1 183 ? -8.098 7.290 12.978 1.00 94.50 183 PHE A O 1
ATOM 1456 N N . ILE A 1 184 ? -9.537 7.747 14.646 1.00 95.62 184 ILE A N 1
ATOM 1457 C CA . ILE A 1 184 ? -8.936 6.876 15.667 1.00 95.62 184 ILE A CA 1
ATOM 1458 C C . ILE A 1 184 ? -9.788 5.616 15.843 1.00 95.62 184 ILE A C 1
ATOM 1460 O O . ILE A 1 184 ? -10.955 5.683 16.227 1.00 95.62 184 ILE A O 1
ATOM 1464 N N . PHE A 1 185 ? -9.208 4.437 15.619 1.00 94.94 185 PHE A N 1
ATOM 1465 C CA . PHE A 1 185 ? -9.956 3.179 15.575 1.00 94.94 185 PHE A CA 1
ATOM 1466 C C . PHE A 1 185 ? -9.856 2.408 16.900 1.00 94.94 185 PHE A C 1
ATOM 1468 O O . PHE A 1 185 ? -8.792 1.869 17.228 1.00 94.94 185 PHE A O 1
ATOM 1475 N N . PRO A 1 186 ? -10.944 2.310 17.686 1.00 93.12 186 PRO A N 1
ATOM 1476 C CA . PRO A 1 186 ? -10.905 1.647 18.982 1.00 93.12 186 PRO A CA 1
ATOM 1477 C C . PRO A 1 186 ? -10.752 0.128 18.841 1.00 93.12 186 PRO A C 1
ATOM 1479 O O . PRO A 1 186 ? -11.439 -0.520 18.049 1.00 93.12 186 PRO A O 1
ATOM 1482 N N . VAL A 1 187 ? -9.904 -0.463 19.687 1.00 90.06 187 VAL A N 1
ATOM 1483 C CA . VAL A 1 187 ? -9.706 -1.915 19.775 1.00 90.06 187 VAL A CA 1
ATOM 1484 C C . VAL A 1 187 ? -10.004 -2.377 21.197 1.00 90.06 187 VAL A C 1
ATOM 1486 O O . VAL A 1 187 ? -9.359 -1.969 22.156 1.00 90.06 187 VAL A O 1
ATOM 1489 N N . LYS A 1 188 ? -10.988 -3.269 21.365 1.00 86.69 188 LYS A N 1
ATOM 1490 C CA . LYS A 1 188 ? -11.356 -3.777 22.698 1.00 86.69 188 LYS A CA 1
ATOM 1491 C C . LYS A 1 188 ? -10.172 -4.479 23.378 1.00 86.69 188 LYS A C 1
ATOM 1493 O O . LYS A 1 188 ? -9.731 -5.514 22.876 1.00 86.69 188 LYS A O 1
ATOM 1498 N N . GLY A 1 189 ? -9.761 -3.976 24.543 1.00 86.12 189 GLY A N 1
ATOM 1499 C CA . GLY A 1 189 ? -8.692 -4.560 25.364 1.00 86.12 189 GLY A CA 1
ATOM 1500 C C . GLY A 1 189 ? -7.273 -4.179 24.933 1.00 86.12 189 GLY A C 1
ATOM 1501 O O . GLY A 1 189 ? -6.325 -4.720 25.487 1.00 86.12 189 GLY A O 1
ATOM 1502 N N . GLU A 1 190 ? -7.125 -3.263 23.976 1.00 87.25 190 GLU A N 1
ATOM 1503 C CA . GLU A 1 190 ? -5.836 -2.760 23.498 1.00 87.25 190 GLU A CA 1
ATOM 1504 C C . GLU A 1 190 ? -5.889 -1.240 23.324 1.00 87.25 190 GLU A C 1
ATOM 1506 O O . GLU A 1 190 ? -6.957 -0.628 23.381 1.00 87.25 190 GLU A O 1
ATOM 1511 N N . ILE A 1 191 ? -4.731 -0.623 23.085 1.00 90.56 191 ILE A N 1
ATOM 1512 C CA . ILE A 1 191 ? -4.690 0.773 22.647 1.00 90.56 191 ILE A CA 1
ATOM 1513 C C . ILE A 1 191 ? -5.393 0.916 21.292 1.00 90.56 191 ILE A C 1
ATOM 1515 O O . ILE A 1 191 ? -5.398 -0.018 20.489 1.00 90.56 191 ILE A O 1
ATOM 1519 N N . ALA A 1 192 ? -5.980 2.077 21.013 1.00 94.12 192 ALA A N 1
ATOM 1520 C CA . ALA A 1 192 ? -6.566 2.336 19.703 1.00 94.12 192 ALA A CA 1
ATOM 1521 C C . ALA A 1 192 ? -5.503 2.267 18.587 1.00 94.12 192 ALA A C 1
ATOM 1523 O O . ALA A 1 192 ? -4.296 2.359 18.833 1.00 94.12 192 ALA A O 1
ATOM 1524 N N . ILE A 1 193 ? -5.948 2.050 17.354 1.00 95.62 193 ILE A N 1
ATOM 1525 C CA . ILE A 1 193 ? -5.126 2.249 16.160 1.00 95.62 193 ILE A CA 1
ATOM 1526 C C . ILE A 1 193 ? -5.285 3.719 15.781 1.00 95.62 193 ILE A C 1
ATOM 1528 O O . ILE A 1 193 ? -6.371 4.138 15.386 1.00 95.62 193 ILE A O 1
ATOM 1532 N N . ASP A 1 194 ? -4.219 4.492 15.954 1.00 96.81 194 ASP A N 1
ATOM 1533 C CA . ASP A 1 194 ? -4.157 5.908 15.599 1.00 96.81 194 ASP A CA 1
ATOM 1534 C C . ASP A 1 194 ? -3.177 6.079 14.428 1.00 96.81 194 ASP A C 1
ATOM 1536 O O . ASP A 1 194 ? -1.962 5.992 14.632 1.00 96.81 194 ASP A O 1
ATOM 1540 N N . PRO A 1 195 ? -3.670 6.301 13.196 1.00 97.19 195 PRO A N 1
ATOM 1541 C CA . PRO A 1 195 ? -2.812 6.506 12.036 1.00 97.19 195 PRO A CA 1
ATOM 1542 C C . PRO A 1 195 ? -1.815 7.659 12.201 1.00 97.19 195 PRO A C 1
ATOM 1544 O O . PRO A 1 195 ? -0.713 7.585 11.664 1.00 97.19 195 PRO A O 1
ATOM 1547 N N . ALA A 1 196 ? -2.144 8.714 12.952 1.00 96.44 196 ALA A N 1
ATOM 1548 C CA . ALA A 1 196 ? -1.240 9.846 13.144 1.00 96.44 196 ALA A CA 1
ATOM 1549 C C . ALA A 1 196 ? -0.014 9.477 14.002 1.00 96.44 196 ALA A C 1
ATOM 1551 O O . ALA A 1 196 ? 1.058 10.070 13.834 1.00 96.44 196 ALA A O 1
ATOM 1552 N N . GLU A 1 197 ? -0.163 8.484 14.882 1.00 96.12 197 GLU A N 1
ATOM 1553 C CA . GLU A 1 197 ? 0.926 7.903 15.674 1.00 96.12 197 GLU A CA 1
ATOM 1554 C C . GLU A 1 197 ? 1.623 6.739 14.957 1.00 96.12 197 GLU A C 1
ATOM 1556 O O . GLU A 1 197 ? 2.815 6.530 15.157 1.00 96.12 197 GLU A O 1
ATOM 1561 N N . LEU A 1 198 ? 0.928 6.010 14.078 1.00 96.56 198 LEU A N 1
ATOM 1562 C CA . LEU A 1 198 ? 1.553 4.970 13.252 1.00 96.56 198 LEU A CA 1
ATOM 1563 C C . LEU A 1 198 ? 2.471 5.541 12.163 1.00 96.56 198 LEU A C 1
ATOM 1565 O O . LEU A 1 198 ? 3.505 4.951 11.875 1.00 96.56 198 LEU A O 1
ATOM 1569 N N . PHE A 1 199 ? 2.111 6.685 11.575 1.00 96.94 199 PHE A N 1
ATOM 1570 C CA . PHE A 1 199 ? 2.848 7.318 10.474 1.00 96.94 199 PHE A CA 1
ATOM 1571 C C . PHE A 1 199 ? 3.518 8.632 10.911 1.00 96.94 199 PHE A C 1
ATOM 1573 O O . PHE A 1 199 ? 3.371 9.695 10.289 1.00 96.94 199 PHE A O 1
ATOM 1580 N N . MET A 1 200 ? 4.224 8.598 12.046 1.00 95.06 200 MET A N 1
ATOM 1581 C CA . MET A 1 200 ? 4.863 9.782 12.630 1.00 95.06 200 MET A CA 1
ATOM 1582 C C . MET A 1 200 ? 5.933 10.394 11.723 1.00 95.06 200 MET A C 1
ATOM 1584 O O . MET A 1 200 ? 6.091 11.621 11.704 1.00 95.06 200 MET A O 1
ATOM 1588 N N . GLY A 1 201 ? 6.683 9.569 10.994 1.00 92.69 201 GLY A N 1
ATOM 1589 C CA . GLY A 1 201 ? 7.688 10.010 10.039 1.00 92.69 201 GLY A CA 1
ATOM 1590 C C . GLY A 1 201 ? 7.054 10.816 8.910 1.00 92.69 201 GLY A C 1
ATOM 1591 O O . GLY A 1 201 ? 7.499 11.931 8.628 1.00 92.69 201 GLY A O 1
ATOM 1592 N N . THR A 1 202 ? 5.968 10.311 8.331 1.00 94.44 202 THR A N 1
ATOM 1593 C CA . THR A 1 202 ? 5.182 10.974 7.283 1.00 94.44 202 THR A CA 1
ATOM 1594 C C . THR A 1 202 ? 4.592 12.281 7.801 1.00 94.44 202 THR A C 1
ATOM 1596 O O . THR A 1 202 ? 4.707 13.321 7.148 1.00 94.44 202 THR A O 1
ATOM 1599 N N . ARG A 1 203 ? 4.032 12.270 9.020 1.00 93.56 203 ARG A N 1
ATOM 1600 C CA . ARG A 1 203 ? 3.461 13.462 9.669 1.00 93.56 203 ARG A CA 1
ATOM 1601 C C . ARG A 1 203 ? 4.495 14.586 9.813 1.00 93.56 203 ARG A C 1
ATOM 1603 O O . ARG A 1 203 ? 4.174 15.751 9.579 1.00 93.56 203 ARG A O 1
ATOM 1610 N N . LYS A 1 204 ? 5.740 14.250 10.171 1.00 88.62 204 LYS A N 1
ATOM 1611 C CA . LYS A 1 204 ? 6.801 15.223 10.496 1.00 88.62 204 LYS A CA 1
ATOM 1612 C C . LYS A 1 204 ? 7.666 15.652 9.307 1.00 88.62 204 LYS A C 1
ATOM 1614 O O . LYS A 1 204 ? 8.204 16.757 9.334 1.00 88.62 204 LYS A O 1
ATOM 1619 N N . ARG A 1 205 ? 7.847 14.810 8.285 1.00 81.94 205 ARG A N 1
ATOM 1620 C CA . ARG A 1 205 ? 8.793 15.072 7.182 1.00 81.94 205 ARG A CA 1
ATOM 1621 C C . ARG A 1 205 ? 8.172 15.870 6.036 1.00 81.94 205 ARG A C 1
ATOM 1623 O O . ARG A 1 205 ? 6.958 15.896 5.843 1.00 81.94 205 ARG A O 1
ATOM 1630 N N . ASN A 1 206 ? 9.024 16.520 5.246 1.00 76.81 206 ASN A N 1
ATOM 1631 C CA . ASN A 1 206 ? 8.642 17.000 3.920 1.00 76.81 206 ASN A CA 1
ATOM 1632 C C . ASN A 1 206 ? 8.583 15.798 2.962 1.00 76.81 206 ASN A C 1
ATOM 1634 O O . ASN A 1 206 ? 9.522 15.006 2.922 1.00 76.81 206 ASN A O 1
ATOM 1638 N N . LEU A 1 207 ? 7.482 15.666 2.224 1.00 78.94 207 LEU A N 1
ATOM 1639 C CA . LEU A 1 207 ? 7.212 14.515 1.364 1.00 78.94 207 LEU A CA 1
ATOM 1640 C C . LEU A 1 207 ? 7.818 14.644 -0.039 1.00 78.94 207 LEU A C 1
ATOM 1642 O O . LEU A 1 207 ? 7.826 13.665 -0.776 1.00 78.94 207 LEU A O 1
ATOM 1646 N N . ALA A 1 208 ? 8.343 15.823 -0.395 1.00 63.94 208 ALA A N 1
ATOM 1647 C CA . ALA A 1 208 ? 8.763 16.169 -1.756 1.00 63.94 208 ALA A CA 1
ATOM 1648 C C . ALA A 1 208 ? 9.847 15.258 -2.367 1.00 63.94 208 ALA A C 1
ATOM 1650 O O . ALA A 1 208 ? 10.086 15.350 -3.562 1.00 63.94 208 ALA A O 1
ATOM 1651 N N . ASN A 1 209 ? 10.494 14.396 -1.574 1.00 65.62 209 ASN A N 1
ATOM 1652 C CA . ASN A 1 209 ? 11.540 13.474 -2.024 1.00 65.62 209 ASN A CA 1
ATOM 1653 C C . ASN A 1 209 ? 11.471 12.117 -1.303 1.00 65.62 209 ASN A C 1
ATOM 1655 O O . ASN A 1 209 ? 12.515 11.538 -0.991 1.00 65.62 209 ASN A O 1
ATOM 1659 N N . LEU A 1 210 ? 10.277 11.634 -0.938 1.00 79.12 210 LEU A N 1
ATOM 1660 C CA . LEU A 1 210 ? 10.204 10.280 -0.383 1.00 79.12 210 LEU A CA 1
ATOM 1661 C C . LEU A 1 210 ? 10.727 9.270 -1.414 1.00 79.12 210 LEU A C 1
ATOM 1663 O O . LEU A 1 210 ? 10.424 9.418 -2.595 1.00 79.12 210 LEU A O 1
ATOM 1667 N N . PRO A 1 211 ? 11.498 8.249 -1.003 1.00 79.19 211 PRO A N 1
ATOM 1668 C CA . PRO A 1 211 ? 11.884 7.184 -1.913 1.00 79.19 211 PRO A CA 1
ATOM 1669 C C . PRO A 1 211 ? 10.630 6.540 -2.505 1.00 79.19 211 PRO A C 1
ATOM 1671 O O . PRO A 1 211 ? 9.762 6.089 -1.755 1.00 79.19 211 PRO A O 1
ATOM 1674 N N . LEU A 1 212 ? 10.555 6.528 -3.835 1.00 83.31 212 LEU A N 1
ATOM 1675 C CA . LEU A 1 212 ? 9.549 5.801 -4.594 1.00 83.31 212 LEU A CA 1
ATOM 1676 C C . LEU A 1 212 ? 10.225 4.602 -5.250 1.00 83.31 212 LEU A C 1
ATOM 1678 O O . LEU A 1 212 ? 11.066 4.772 -6.133 1.00 83.31 212 LEU A O 1
ATOM 1682 N N . THR A 1 213 ? 9.855 3.405 -4.815 1.00 81.00 213 THR A N 1
ATOM 1683 C CA . THR A 1 213 ? 10.253 2.153 -5.463 1.00 81.00 213 THR A CA 1
ATOM 1684 C C . THR A 1 213 ? 9.050 1.512 -6.139 1.00 81.00 213 THR A C 1
ATOM 1686 O O . THR A 1 213 ? 7.899 1.869 -5.880 1.00 81.00 213 THR A O 1
ATOM 1689 N N . THR A 1 214 ? 9.304 0.573 -7.042 1.00 80.19 214 THR A N 1
ATOM 1690 C CA . THR A 1 214 ? 8.248 -0.200 -7.694 1.00 80.19 214 THR A CA 1
ATOM 1691 C C . THR A 1 214 ? 8.484 -1.676 -7.440 1.00 80.19 214 THR A C 1
ATOM 1693 O O . THR A 1 214 ? 9.589 -2.164 -7.664 1.00 80.19 214 THR A O 1
ATOM 1696 N N . VAL A 1 215 ? 7.440 -2.376 -6.999 1.00 76.56 215 VAL A N 1
ATOM 1697 C CA . VAL A 1 215 ? 7.448 -3.827 -6.790 1.00 76.56 215 VAL A CA 1
ATOM 1698 C C . VAL A 1 215 ? 6.383 -4.444 -7.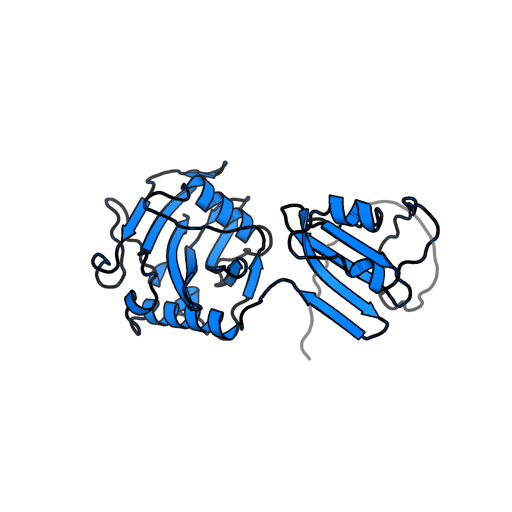696 1.00 76.56 215 VAL A C 1
ATOM 1700 O O . VAL A 1 215 ? 5.228 -4.016 -7.711 1.00 76.56 215 VAL A O 1
ATOM 1703 N N . GLU A 1 216 ? 6.783 -5.431 -8.497 1.00 68.94 216 GLU A N 1
ATOM 1704 C CA . GLU A 1 216 ? 5.909 -6.109 -9.459 1.00 68.94 216 GLU A CA 1
ATOM 1705 C C . GLU A 1 216 ? 5.431 -7.468 -8.935 1.00 68.94 216 GLU A C 1
ATOM 1707 O O . GLU A 1 216 ? 6.072 -8.095 -8.098 1.00 68.94 216 GLU A O 1
ATOM 1712 N N . GLY A 1 217 ? 4.300 -7.951 -9.459 1.00 70.69 217 GLY A N 1
ATOM 1713 C CA . GLY A 1 217 ? 3.773 -9.284 -9.139 1.00 70.69 217 GLY A CA 1
ATOM 1714 C C . GLY A 1 217 ? 3.096 -9.411 -7.771 1.00 70.69 217 GLY A C 1
ATOM 1715 O O . GLY A 1 217 ? 2.544 -10.472 -7.487 1.00 70.69 217 GLY A O 1
ATOM 1716 N N . VAL A 1 218 ? 3.086 -8.337 -6.978 1.00 77.44 218 VAL A N 1
ATOM 1717 C CA . VAL A 1 218 ? 2.494 -8.270 -5.638 1.00 77.44 218 VAL A CA 1
ATOM 1718 C C . VAL A 1 218 ? 1.343 -7.264 -5.631 1.00 77.44 218 VAL A C 1
ATOM 1720 O O . VAL A 1 218 ? 1.484 -6.158 -6.150 1.00 77.44 218 VAL A O 1
ATOM 1723 N N . LEU A 1 219 ? 0.206 -7.665 -5.068 1.00 86.31 219 LEU A N 1
ATOM 1724 C CA . LEU A 1 219 ? -0.999 -6.857 -4.870 1.00 86.31 219 LEU A CA 1
ATOM 1725 C C . LEU A 1 219 ? -1.706 -7.338 -3.605 1.00 86.31 219 LEU A C 1
ATOM 1727 O O . LEU A 1 219 ? -1.720 -8.540 -3.344 1.00 86.31 219 LEU A O 1
ATOM 1731 N N . PHE A 1 220 ? -2.329 -6.426 -2.864 1.00 90.56 220 PHE A N 1
ATOM 1732 C CA . PHE A 1 220 ? -3.200 -6.788 -1.749 1.00 90.56 220 PHE A CA 1
ATOM 1733 C C . PHE A 1 220 ? -4.615 -7.144 -2.209 1.00 90.56 220 PHE A C 1
ATOM 1735 O O . PHE A 1 220 ? -5.218 -8.051 -1.646 1.00 90.56 220 PHE A O 1
ATOM 1742 N N . GLU A 1 221 ? -5.158 -6.435 -3.204 1.00 86.81 221 GLU A N 1
ATOM 1743 C CA . GLU A 1 221 ? -6.512 -6.639 -3.736 1.00 86.81 221 GLU A CA 1
ATOM 1744 C C . GLU A 1 221 ? -7.589 -6.765 -2.638 1.00 86.81 221 GLU A C 1
ATOM 1746 O O . GLU A 1 221 ? -8.347 -7.733 -2.606 1.00 86.81 221 GLU A O 1
ATOM 1751 N N . PHE A 1 222 ? -7.689 -5.806 -1.715 1.00 89.19 222 PHE A N 1
ATOM 1752 C CA . PHE A 1 222 ? -8.698 -5.846 -0.644 1.00 89.19 222 PHE A CA 1
ATOM 1753 C C . PHE A 1 222 ? -10.140 -5.821 -1.198 1.00 89.19 222 PHE A C 1
ATOM 1755 O O . PHE A 1 222 ? -10.686 -4.751 -1.482 1.00 89.19 222 PHE A O 1
ATOM 1762 N N . LYS A 1 223 ? -10.802 -6.985 -1.293 1.00 75.44 223 LYS A N 1
ATOM 1763 C CA . LYS A 1 223 ? -12.149 -7.127 -1.893 1.00 75.44 223 LYS A CA 1
ATOM 1764 C C . LYS A 1 223 ? -13.275 -6.828 -0.902 1.00 75.44 223 LYS A C 1
ATOM 1766 O O . LYS A 1 223 ? -14.035 -5.891 -1.120 1.00 75.44 223 LYS A O 1
ATOM 1771 N N . ASN A 1 224 ? -13.358 -7.581 0.198 1.00 65.56 224 ASN A N 1
ATOM 1772 C CA . ASN A 1 224 ? -14.476 -7.571 1.156 1.00 65.56 224 ASN A CA 1
ATOM 1773 C C . ASN A 1 224 ? -14.001 -7.731 2.615 1.00 65.56 224 ASN A C 1
ATOM 1775 O O . ASN A 1 224 ? -12.814 -7.929 2.874 1.00 65.56 224 ASN A O 1
ATOM 1779 N N . GLU A 1 225 ? -14.935 -7.685 3.577 1.00 65.00 225 GLU A N 1
ATOM 1780 C CA . GLU A 1 225 ? -14.667 -8.049 4.975 1.00 65.00 225 GLU A CA 1
ATOM 1781 C C . GLU A 1 225 ? -13.970 -9.414 5.065 1.00 65.00 225 GLU A C 1
ATOM 1783 O O . GLU A 1 225 ? -14.529 -10.439 4.685 1.00 65.00 225 GLU A O 1
ATOM 1788 N N . GLY A 1 226 ? -12.743 -9.423 5.586 1.00 67.12 226 GLY A N 1
ATOM 1789 C CA . GLY A 1 226 ? -11.983 -10.651 5.833 1.00 67.12 226 GLY A CA 1
ATOM 1790 C C . GLY A 1 226 ? -10.893 -10.980 4.809 1.00 67.12 226 GLY A C 1
ATOM 1791 O O . GLY A 1 226 ? -9.980 -11.721 5.165 1.00 67.12 226 GLY A O 1
ATOM 1792 N N . GLU A 1 227 ? -10.904 -10.391 3.609 1.00 76.12 227 GLU A N 1
ATOM 1793 C CA . GLU A 1 227 ? -9.957 -10.725 2.527 1.00 76.12 227 GLU A CA 1
ATOM 1794 C C . GLU A 1 227 ? -8.991 -9.572 2.185 1.00 76.12 227 GLU A C 1
ATOM 1796 O O . GLU A 1 227 ? -9.409 -8.411 2.222 1.00 76.12 227 GLU A O 1
ATOM 1801 N N . PRO A 1 228 ? -7.715 -9.863 1.846 1.00 83.69 228 PRO A N 1
ATOM 1802 C CA . PRO A 1 228 ? -7.047 -11.176 1.911 1.00 83.69 228 PRO A CA 1
ATOM 1803 C C . PRO A 1 228 ? -6.748 -11.600 3.363 1.00 83.69 228 PRO A C 1
ATOM 1805 O O . PRO A 1 228 ? -6.589 -10.718 4.209 1.00 83.69 228 PRO A O 1
ATOM 1808 N N . PRO A 1 229 ? -6.658 -12.900 3.705 1.00 85.38 229 PRO A N 1
ATOM 1809 C CA . PRO A 1 229 ? -6.369 -13.379 5.059 1.00 85.38 229 PRO A CA 1
ATOM 1810 C C . PRO A 1 229 ? -5.134 -12.743 5.708 1.00 85.38 229 PRO A C 1
ATOM 1812 O O . PRO A 1 229 ? -4.203 -12.303 5.046 1.00 85.38 229 PRO A O 1
ATOM 1815 N N . THR A 1 230 ? -5.088 -12.725 7.041 1.00 83.06 230 THR A N 1
ATOM 1816 C CA . THR A 1 230 ? -3.967 -12.132 7.795 1.00 83.06 230 THR A CA 1
ATOM 1817 C C . THR A 1 230 ? -2.602 -12.704 7.417 1.00 83.06 230 THR A C 1
ATOM 1819 O O . THR A 1 230 ? -1.659 -11.936 7.281 1.00 83.06 230 THR A O 1
ATOM 1822 N N . SER A 1 231 ? -2.484 -14.020 7.233 1.00 82.69 231 SER A N 1
ATOM 1823 C CA . SER A 1 231 ? -1.220 -14.638 6.816 1.00 82.69 231 SER A CA 1
ATOM 1824 C C . SER A 1 231 ? -0.756 -14.122 5.456 1.00 82.69 231 SER A C 1
ATOM 1826 O O . SER A 1 231 ? 0.420 -13.828 5.296 1.00 82.69 231 SER A O 1
ATOM 1828 N N . GLU A 1 232 ? -1.690 -13.944 4.520 1.00 86.50 232 GLU A N 1
ATOM 1829 C CA . GLU A 1 232 ? -1.410 -13.403 3.190 1.00 86.50 232 GLU A CA 1
ATOM 1830 C C . GLU A 1 232 ? -1.004 -11.929 3.275 1.00 86.50 232 GLU A C 1
ATOM 1832 O O . GLU A 1 232 ? -0.012 -11.542 2.679 1.00 86.50 232 GLU A O 1
ATOM 1837 N N . VAL A 1 233 ? -1.671 -11.114 4.101 1.00 89.94 233 VAL A N 1
ATOM 1838 C CA . VAL A 1 233 ? -1.249 -9.719 4.337 1.00 89.94 233 VAL A CA 1
ATOM 1839 C C . VAL A 1 233 ? 0.186 -9.647 4.866 1.00 89.94 233 VAL A C 1
ATOM 1841 O O . VAL A 1 233 ? 0.973 -8.842 4.375 1.00 89.94 233 VAL A O 1
ATOM 1844 N N . ILE A 1 234 ? 0.540 -10.481 5.850 1.00 86.56 234 ILE A N 1
ATOM 1845 C CA . ILE A 1 234 ? 1.899 -10.504 6.410 1.00 86.56 234 ILE A CA 1
ATOM 1846 C C . ILE A 1 234 ? 2.900 -10.964 5.344 1.00 86.56 234 ILE A C 1
ATOM 1848 O O . ILE A 1 234 ? 3.969 -10.370 5.225 1.00 86.56 234 ILE A O 1
ATOM 1852 N N . GLU A 1 235 ? 2.565 -11.991 4.564 1.00 84.94 235 GLU A N 1
ATOM 1853 C CA . GLU A 1 235 ? 3.416 -12.486 3.484 1.00 84.94 235 GLU A CA 1
ATOM 1854 C C . GLU A 1 235 ? 3.643 -11.418 2.406 1.00 84.94 235 GLU A C 1
ATOM 1856 O O . GLU A 1 235 ? 4.786 -11.178 2.027 1.00 84.94 235 GLU A O 1
ATOM 1861 N N . LEU A 1 236 ? 2.595 -10.710 1.980 1.00 88.19 236 LEU A N 1
ATOM 1862 C CA . LEU A 1 236 ? 2.692 -9.609 1.021 1.00 88.19 236 LEU A CA 1
ATOM 1863 C C . LEU A 1 236 ? 3.559 -8.468 1.570 1.00 88.19 236 LEU A C 1
ATOM 1865 O O . LEU A 1 236 ? 4.474 -8.015 0.888 1.00 88.19 236 LEU A O 1
ATOM 1869 N N . CYS A 1 237 ? 3.347 -8.040 2.820 1.00 89.12 237 CYS A N 1
ATOM 1870 C CA . CYS A 1 237 ? 4.204 -7.040 3.470 1.00 89.12 237 CYS A CA 1
ATOM 1871 C C . CYS A 1 237 ? 5.671 -7.495 3.538 1.00 89.12 237 CYS A C 1
ATOM 1873 O O . CYS A 1 237 ? 6.574 -6.685 3.334 1.00 89.12 237 CYS A O 1
ATOM 1875 N N . ALA A 1 238 ? 5.919 -8.782 3.801 1.00 82.50 238 ALA A N 1
ATOM 1876 C CA . ALA A 1 238 ? 7.264 -9.339 3.805 1.00 82.50 238 ALA A CA 1
ATOM 1877 C C . ALA A 1 238 ? 7.866 -9.274 2.397 1.00 82.50 238 ALA A C 1
ATOM 1879 O O . ALA A 1 238 ? 8.937 -8.704 2.237 1.00 82.50 238 ALA A O 1
ATOM 1880 N N . GLN A 1 239 ? 7.153 -9.765 1.378 1.00 80.19 239 GLN A N 1
ATOM 1881 C CA . GLN A 1 239 ? 7.583 -9.744 -0.025 1.00 80.19 239 GLN A CA 1
ATOM 1882 C C . GLN A 1 239 ? 7.929 -8.330 -0.507 1.00 80.19 239 GLN A C 1
ATOM 1884 O O . GLN A 1 239 ? 8.948 -8.141 -1.165 1.00 80.19 239 GLN A O 1
ATOM 1889 N N . ILE A 1 240 ? 7.128 -7.333 -0.125 1.00 80.12 240 ILE A N 1
ATOM 1890 C CA . ILE A 1 240 ? 7.372 -5.924 -0.456 1.00 80.12 240 ILE A CA 1
ATOM 1891 C C . ILE A 1 240 ? 8.629 -5.383 0.249 1.00 80.12 240 ILE A C 1
ATOM 1893 O O . ILE A 1 240 ? 9.313 -4.515 -0.289 1.00 80.12 240 ILE A O 1
ATOM 1897 N N . GLY A 1 241 ? 8.937 -5.870 1.455 1.00 61.16 241 GLY A N 1
ATOM 1898 C CA . GLY A 1 241 ? 9.972 -5.308 2.322 1.00 61.16 241 GLY A CA 1
ATOM 1899 C C . GLY A 1 241 ? 11.357 -5.968 2.292 1.00 61.16 241 GLY A C 1
ATOM 1900 O O . GLY A 1 241 ? 12.252 -5.465 2.970 1.00 61.16 241 GLY A O 1
ATOM 1901 N N . ILE A 1 242 ? 11.553 -7.070 1.553 1.00 55.47 242 ILE A N 1
ATOM 1902 C CA . ILE A 1 242 ? 12.744 -7.944 1.660 1.00 55.47 242 ILE A CA 1
ATOM 1903 C C . ILE A 1 242 ? 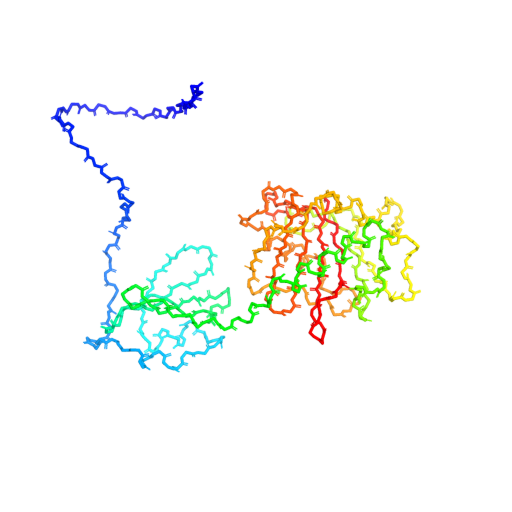14.082 -7.263 1.323 1.00 55.47 242 ILE A C 1
ATOM 1905 O O . ILE A 1 242 ? 15.077 -7.605 1.960 1.00 55.47 242 ILE A O 1
ATOM 1909 N N . GLU A 1 243 ? 14.147 -6.321 0.376 1.00 53.56 243 GLU A N 1
ATOM 1910 C CA . GLU A 1 243 ? 15.448 -5.791 -0.085 1.00 53.56 243 GLU A CA 1
ATOM 1911 C C . GLU A 1 243 ? 15.783 -4.370 0.410 1.00 53.56 243 GLU A C 1
ATOM 1913 O O . GLU A 1 243 ? 16.959 -4.019 0.447 1.00 53.56 243 GLU A O 1
ATOM 1918 N N . ASP A 1 244 ? 14.809 -3.583 0.893 1.00 53.03 244 ASP A N 1
ATOM 1919 C CA . ASP A 1 244 ? 15.020 -2.137 1.102 1.00 53.03 244 ASP A CA 1
ATOM 1920 C C . ASP A 1 244 ? 14.548 -1.562 2.451 1.00 53.03 244 ASP A C 1
ATOM 1922 O O . ASP A 1 244 ? 14.865 -0.407 2.762 1.00 53.03 244 ASP A O 1
ATOM 1926 N N . LEU A 1 245 ? 13.819 -2.315 3.283 1.00 64.06 245 LEU A N 1
ATOM 1927 C CA . LEU A 1 245 ? 13.258 -1.810 4.548 1.00 64.06 245 LEU A CA 1
ATOM 1928 C C . LEU A 1 245 ? 14.190 -2.069 5.735 1.00 64.06 245 LEU A C 1
ATOM 1930 O O . LEU A 1 245 ? 13.929 -2.912 6.592 1.00 64.06 245 LEU A O 1
ATOM 1934 N N . LEU A 1 246 ? 15.300 -1.327 5.760 1.00 67.06 246 LEU A N 1
ATOM 1935 C CA . LEU A 1 246 ? 16.321 -1.392 6.816 1.00 67.06 246 LEU A CA 1
ATOM 1936 C C . LEU A 1 246 ? 15.991 -0.529 8.046 1.00 67.06 246 LEU A C 1
ATOM 1938 O O . LEU A 1 246 ? 16.642 -0.660 9.082 1.00 67.06 246 LEU A O 1
ATOM 1942 N N . ASP A 1 247 ? 15.019 0.375 7.926 1.00 80.31 247 ASP A N 1
ATOM 1943 C CA . ASP A 1 247 ? 14.579 1.294 8.972 1.00 80.31 247 ASP A CA 1
ATOM 1944 C C . ASP A 1 247 ? 13.095 1.652 8.812 1.00 80.31 247 ASP A C 1
ATOM 1946 O O . ASP A 1 247 ? 12.510 1.465 7.750 1.00 80.31 247 ASP A O 1
ATOM 1950 N N . GLU A 1 248 ? 12.501 2.239 9.850 1.00 83.81 248 GLU A N 1
ATOM 1951 C CA . GLU A 1 248 ? 11.101 2.697 9.850 1.00 83.81 248 GLU A CA 1
ATOM 1952 C C . GLU A 1 248 ? 10.919 4.064 9.151 1.00 83.81 248 GLU A C 1
ATOM 1954 O O . GLU A 1 248 ? 9.953 4.786 9.397 1.00 83.81 248 GLU A O 1
ATOM 1959 N N . SER A 1 249 ? 11.860 4.482 8.292 1.00 86.81 249 SER A N 1
ATOM 1960 C CA . SER A 1 249 ? 11.699 5.729 7.539 1.00 86.81 249 SER A CA 1
ATOM 1961 C C . SER A 1 249 ? 10.550 5.599 6.524 1.00 86.81 249 SER A C 1
ATOM 1963 O O . SER A 1 249 ? 10.449 4.563 5.867 1.00 86.81 249 SER A O 1
ATOM 1965 N N . PRO A 1 250 ? 9.742 6.660 6.308 1.00 91.25 250 PRO A N 1
ATOM 1966 C CA . PRO A 1 250 ? 8.652 6.623 5.339 1.00 91.25 250 PRO A CA 1
ATOM 1967 C C . PRO A 1 250 ? 9.147 6.339 3.925 1.00 91.25 250 PRO A C 1
ATOM 1969 O O . PRO A 1 250 ? 10.078 6.996 3.446 1.00 91.25 250 PRO A O 1
ATOM 1972 N N . ARG A 1 251 ? 8.491 5.400 3.247 1.00 89.38 251 ARG A N 1
ATOM 1973 C CA . ARG A 1 251 ? 8.780 5.002 1.865 1.00 89.38 251 ARG A CA 1
ATOM 1974 C C . ARG A 1 251 ? 7.487 4.807 1.101 1.00 89.38 251 ARG A C 1
ATOM 1976 O O . ARG A 1 251 ? 6.492 4.353 1.666 1.00 89.38 251 ARG A O 1
ATOM 1983 N N . VAL A 1 252 ? 7.520 5.144 -0.181 1.00 91.00 252 VAL A N 1
ATOM 1984 C CA . VAL A 1 252 ? 6.402 4.933 -1.091 1.00 91.00 252 VAL A CA 1
ATOM 1985 C C . VAL A 1 252 ? 6.769 3.807 -2.041 1.00 91.00 252 VAL A C 1
ATOM 1987 O O . VAL A 1 252 ? 7.855 3.789 -2.612 1.00 91.00 252 VAL A O 1
ATOM 1990 N N . ILE A 1 253 ? 5.866 2.853 -2.196 1.00 89.75 253 ILE A N 1
ATOM 1991 C CA . ILE A 1 253 ? 6.075 1.678 -3.025 1.00 89.75 253 ILE A CA 1
ATOM 1992 C C . ILE A 1 253 ? 4.889 1.572 -3.965 1.00 89.75 253 ILE A C 1
ATOM 1994 O O . ILE A 1 253 ? 3.750 1.412 -3.534 1.00 89.75 253 ILE A O 1
ATOM 1998 N N . GLN A 1 254 ? 5.147 1.687 -5.258 1.00 88.50 254 GLN A N 1
ATOM 1999 C CA . GLN A 1 254 ? 4.144 1.442 -6.275 1.00 88.50 254 GLN A CA 1
ATOM 2000 C C . GLN A 1 254 ? 4.049 -0.069 -6.525 1.00 88.50 254 GLN A C 1
ATOM 2002 O O . GLN A 1 254 ? 5.011 -0.695 -6.972 1.00 88.50 254 GLN A O 1
ATOM 2007 N N . LEU A 1 255 ? 2.884 -0.647 -6.242 1.00 86.25 255 LEU A N 1
ATOM 2008 C CA . LEU A 1 255 ? 2.540 -2.029 -6.549 1.00 86.25 255 LEU A CA 1
ATOM 2009 C C . LEU A 1 255 ? 1.787 -2.032 -7.879 1.00 86.25 255 LEU A C 1
ATOM 2011 O O . LEU A 1 255 ? 0.569 -1.875 -7.917 1.00 86.25 255 LEU A O 1
ATOM 2015 N N . ASN A 1 256 ? 2.536 -2.158 -8.979 1.00 76.12 256 ASN A N 1
ATOM 2016 C CA . ASN A 1 256 ? 2.053 -1.994 -10.360 1.00 76.12 256 ASN A CA 1
ATOM 2017 C C . ASN A 1 256 ? 1.212 -0.712 -10.606 1.00 76.12 256 ASN A C 1
ATOM 2019 O O . ASN A 1 256 ? 1.439 0.323 -9.990 1.00 76.12 256 ASN A O 1
ATOM 2023 N N . ASP A 1 257 ? 0.313 -0.715 -11.590 1.00 74.88 257 ASP A N 1
ATOM 2024 C CA . ASP A 1 257 ? -0.533 0.427 -11.956 1.00 74.88 257 ASP A CA 1
ATOM 2025 C C . ASP A 1 257 ? -1.815 0.547 -11.113 1.00 74.88 257 ASP A C 1
ATOM 2027 O O . ASP A 1 257 ? -2.577 1.496 -11.291 1.00 74.88 257 ASP A O 1
ATOM 2031 N N . LYS A 1 258 ? -2.067 -0.392 -10.194 1.00 84.88 258 LYS A N 1
ATOM 2032 C CA . LYS A 1 258 ? -3.319 -0.473 -9.433 1.00 84.88 258 LYS A CA 1
ATOM 2033 C C . LYS A 1 258 ? -3.193 -0.098 -7.970 1.00 84.88 258 LYS A C 1
ATOM 2035 O O . LYS A 1 258 ? -4.181 0.366 -7.412 1.00 84.88 258 LYS A O 1
ATOM 2040 N N . GLU A 1 259 ? -2.044 -0.301 -7.336 1.00 92.88 259 GLU A N 1
ATOM 2041 C CA . GLU A 1 259 ? -1.893 -0.050 -5.905 1.00 92.88 259 GLU A CA 1
ATOM 2042 C C . GLU A 1 259 ? -0.627 0.749 -5.594 1.00 92.88 259 GLU A C 1
ATOM 2044 O O . GLU A 1 259 ? 0.410 0.641 -6.244 1.00 92.88 259 GLU A O 1
ATOM 2049 N N . VAL A 1 260 ? -0.718 1.577 -4.564 1.00 93.88 260 VAL A N 1
ATOM 2050 C CA . VAL A 1 260 ? 0.403 2.309 -3.982 1.00 93.88 260 VAL A CA 1
ATOM 2051 C C . VAL A 1 260 ? 0.392 2.057 -2.491 1.00 93.88 260 VAL A C 1
ATOM 2053 O O . VAL A 1 260 ? -0.658 1.960 -1.863 1.00 93.88 260 VAL A O 1
ATOM 2056 N N . VAL A 1 261 ? 1.574 1.971 -1.911 1.00 95.00 261 VAL A N 1
ATOM 2057 C CA . VAL A 1 261 ? 1.775 1.718 -0.497 1.00 95.00 261 VAL A CA 1
ATOM 2058 C C . VAL A 1 261 ? 2.643 2.817 0.082 1.00 95.00 261 VAL A C 1
ATOM 2060 O O . VAL A 1 261 ? 3.689 3.144 -0.470 1.00 95.00 261 VAL A O 1
ATOM 2063 N N . LEU A 1 262 ? 2.232 3.360 1.221 1.00 95.69 262 LEU A N 1
ATOM 2064 C CA . LEU A 1 262 ? 3.101 4.121 2.109 1.00 95.69 262 LEU A CA 1
ATOM 2065 C C . LEU A 1 262 ? 3.432 3.246 3.308 1.00 95.69 262 LEU A C 1
ATOM 2067 O O . LEU A 1 262 ? 2.526 2.715 3.948 1.00 95.69 262 LEU A O 1
ATOM 2071 N N . THR A 1 263 ? 4.711 3.114 3.627 1.00 94.88 263 THR A N 1
ATOM 2072 C CA . THR A 1 263 ? 5.158 2.276 4.737 1.00 94.88 263 THR A CA 1
ATOM 2073 C C . THR A 1 263 ? 6.173 2.989 5.622 1.00 94.88 263 THR A C 1
ATOM 2075 O O . THR A 1 263 ? 7.044 3.705 5.130 1.00 94.88 263 THR A O 1
ATOM 2078 N N . GLU A 1 264 ? 6.029 2.791 6.930 1.00 94.25 264 GLU A N 1
ATOM 2079 C CA . GLU A 1 264 ? 6.989 3.126 7.987 1.00 94.25 264 GLU A CA 1
ATOM 2080 C C . GLU A 1 264 ? 7.249 1.826 8.748 1.00 94.25 264 GLU A C 1
ATOM 2082 O O . GLU A 1 264 ? 6.676 1.565 9.806 1.00 94.25 264 GLU A O 1
ATOM 2087 N N . SER A 1 265 ? 8.010 0.934 8.116 1.00 91.94 265 SER A N 1
ATOM 2088 C CA . SER A 1 265 ? 8.179 -0.439 8.580 1.00 91.94 265 SER A CA 1
ATOM 2089 C C . SER A 1 265 ? 9.580 -0.962 8.293 1.00 91.94 265 SER A C 1
ATOM 2091 O O . SER A 1 265 ? 10.281 -0.458 7.417 1.00 91.94 265 SER A O 1
ATOM 2093 N N . VAL A 1 266 ? 9.969 -1.987 9.041 1.00 87.38 266 VAL A N 1
ATOM 2094 C CA . VAL A 1 266 ? 11.241 -2.698 8.937 1.00 87.38 266 VAL A CA 1
ATOM 2095 C C . VAL A 1 266 ? 10.968 -4.189 8.777 1.00 87.38 266 VAL A C 1
ATOM 2097 O O . VAL A 1 266 ? 10.030 -4.731 9.366 1.00 87.38 266 VAL A O 1
ATOM 2100 N N . VAL A 1 267 ? 11.806 -4.885 8.009 1.00 82.19 267 VAL A N 1
ATOM 2101 C CA . VAL A 1 267 ? 11.769 -6.351 7.947 1.00 82.19 267 VAL A CA 1
ATOM 2102 C C . VAL A 1 267 ? 12.925 -6.918 8.758 1.00 82.19 267 VAL A C 1
ATOM 2104 O O . VAL A 1 267 ? 14.088 -6.802 8.385 1.00 82.19 267 VAL A O 1
ATOM 2107 N N . THR A 1 268 ? 12.610 -7.568 9.879 1.00 76.06 268 THR A N 1
ATOM 2108 C CA . THR A 1 268 ? 13.609 -8.212 10.744 1.00 76.06 268 THR A CA 1
ATOM 2109 C C . THR A 1 268 ? 13.447 -9.722 10.676 1.00 76.06 268 THR A C 1
ATOM 2111 O O . THR A 1 268 ? 12.390 -10.251 11.006 1.00 76.06 268 THR A O 1
ATOM 2114 N N . ASN A 1 269 ? 14.495 -10.442 10.261 1.00 74.44 269 ASN A N 1
ATOM 2115 C CA . ASN A 1 269 ? 14.465 -11.905 10.102 1.00 74.44 269 ASN A CA 1
ATOM 2116 C C . ASN A 1 269 ? 13.301 -12.401 9.215 1.00 74.44 269 ASN A C 1
ATOM 2118 O O . ASN A 1 269 ? 12.671 -13.412 9.520 1.00 74.44 269 ASN A O 1
ATOM 2122 N N . GLY A 1 270 ? 12.986 -11.665 8.143 1.00 73.88 270 GLY A N 1
ATOM 2123 C CA . GLY A 1 270 ? 11.873 -11.978 7.236 1.00 73.88 270 GLY A CA 1
ATOM 2124 C C . GLY A 1 270 ? 10.481 -11.658 7.795 1.00 73.88 270 GLY A C 1
ATOM 2125 O O . GLY A 1 270 ? 9.485 -11.978 7.154 1.00 73.88 270 GLY A O 1
ATOM 2126 N N . ILE A 1 271 ? 10.397 -11.033 8.973 1.00 81.75 271 ILE A N 1
ATOM 2127 C CA . ILE A 1 271 ? 9.141 -10.629 9.603 1.00 81.75 271 ILE A CA 1
ATOM 2128 C C . ILE A 1 271 ? 8.959 -9.115 9.417 1.00 81.75 271 ILE A C 1
ATOM 2130 O O . ILE A 1 271 ? 9.783 -8.352 9.930 1.00 81.75 271 ILE A O 1
ATOM 2134 N N . PRO A 1 272 ? 7.912 -8.667 8.702 1.00 86.75 272 PRO A N 1
ATOM 2135 C CA . PRO A 1 272 ? 7.601 -7.251 8.558 1.00 86.75 272 PRO A CA 1
ATOM 2136 C C . PRO A 1 272 ? 6.957 -6.716 9.840 1.00 86.75 272 PRO A C 1
ATOM 2138 O O . PRO A 1 272 ? 5.990 -7.290 10.343 1.00 86.75 272 PRO A O 1
ATOM 2141 N N . LEU A 1 273 ? 7.485 -5.606 10.346 1.00 90.56 273 LEU A N 1
ATOM 2142 C CA . LEU A 1 273 ? 7.012 -4.902 11.537 1.00 90.56 273 LEU A CA 1
ATOM 2143 C C . LEU A 1 273 ? 6.900 -3.409 11.228 1.00 90.56 273 LEU A C 1
ATOM 2145 O O . LEU A 1 273 ? 7.795 -2.843 10.613 1.00 90.56 273 LEU A O 1
ATOM 2149 N N . GLY A 1 274 ? 5.817 -2.773 11.656 1.00 93.88 274 GLY A N 1
ATOM 2150 C CA . GLY A 1 274 ? 5.525 -1.361 11.439 1.00 93.88 274 GLY A CA 1
ATOM 2151 C C . GLY A 1 274 ? 4.209 -1.129 10.702 1.00 93.88 274 GLY A C 1
ATOM 2152 O O . GLY A 1 274 ? 3.337 -2.002 10.629 1.00 93.88 274 GLY A O 1
ATOM 2153 N N . ALA A 1 275 ? 4.061 0.082 10.175 1.00 96.25 275 ALA A N 1
ATOM 2154 C CA . ALA A 1 275 ? 2.799 0.575 9.644 1.00 96.25 275 ALA A CA 1
ATOM 2155 C C . ALA A 1 275 ? 2.773 0.609 8.113 1.00 96.25 275 ALA A C 1
ATOM 2157 O O . ALA A 1 275 ? 3.752 0.989 7.471 1.00 96.25 275 ALA A O 1
ATOM 2158 N N . TRP A 1 276 ? 1.619 0.269 7.537 1.00 97.06 276 TRP A N 1
ATOM 2159 C CA . TRP A 1 276 ? 1.388 0.270 6.093 1.00 97.06 276 TRP A CA 1
ATOM 2160 C C . TRP A 1 276 ? 0.034 0.893 5.758 1.00 97.06 276 TRP A C 1
ATOM 2162 O O . TRP A 1 276 ? -0.984 0.527 6.343 1.00 97.06 276 TRP A O 1
ATOM 2172 N N . ALA A 1 277 ? 0.014 1.835 4.823 1.00 97.81 277 ALA A N 1
ATOM 2173 C CA . ALA A 1 277 ? -1.196 2.399 4.243 1.00 97.81 277 ALA A CA 1
ATOM 2174 C C . ALA A 1 277 ? -1.254 1.990 2.771 1.00 97.81 277 ALA A C 1
ATOM 2176 O O . ALA A 1 277 ? -0.332 2.280 2.010 1.00 97.81 277 ALA A O 1
ATOM 2177 N N . VAL A 1 278 ? -2.325 1.298 2.388 1.00 97.25 278 VAL A N 1
ATOM 2178 C CA . VAL A 1 278 ? -2.527 0.774 1.033 1.00 97.25 278 VAL A CA 1
ATOM 2179 C C . VAL A 1 278 ? -3.570 1.626 0.330 1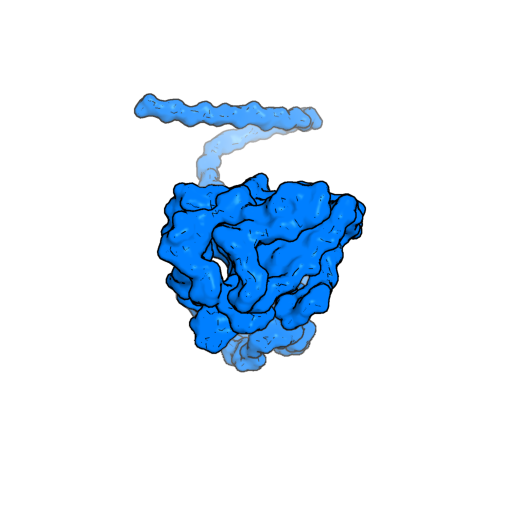.00 97.25 278 VAL A C 1
ATOM 2181 O O . VAL A 1 278 ? -4.673 1.823 0.847 1.00 97.25 278 VAL A O 1
ATOM 2184 N N . PHE A 1 279 ? -3.220 2.112 -0.851 1.00 96.81 279 PHE A N 1
ATOM 2185 C CA . PHE A 1 279 ? -4.051 2.927 -1.718 1.00 96.81 279 PHE A CA 1
ATOM 2186 C C . PHE A 1 279 ? -4.340 2.150 -2.999 1.00 96.81 279 PHE A C 1
ATOM 2188 O O . PHE A 1 279 ? -3.414 1.660 -3.637 1.00 96.81 279 PHE A O 1
ATOM 2195 N N . GLU A 1 280 ? -5.603 2.062 -3.393 1.00 94.69 280 GLU A N 1
ATOM 2196 C CA . GLU A 1 280 ? -6.022 1.423 -4.642 1.00 94.69 280 GLU A CA 1
ATOM 2197 C C . GLU A 1 280 ? -6.407 2.472 -5.686 1.00 94.69 280 GLU A C 1
ATOM 2199 O O . GLU A 1 280 ? -6.892 3.555 -5.349 1.00 94.69 280 GLU A O 1
ATOM 2204 N N . ARG A 1 281 ? -6.206 2.158 -6.964 1.00 91.56 281 ARG A N 1
ATOM 2205 C CA . ARG A 1 281 ? -6.574 3.019 -8.085 1.00 91.56 281 ARG A CA 1
ATOM 2206 C C . ARG A 1 281 ? -8.015 2.747 -8.508 1.00 91.56 281 ARG A C 1
ATOM 2208 O O . ARG A 1 281 ? -8.340 1.650 -8.956 1.00 91.56 281 ARG A O 1
ATOM 2215 N N . ILE A 1 282 ? -8.862 3.771 -8.439 1.00 88.56 282 ILE A N 1
ATOM 2216 C CA . ILE A 1 282 ? -10.252 3.751 -8.919 1.00 88.56 282 ILE A CA 1
ATOM 2217 C C . ILE A 1 282 ? -10.466 4.969 -9.812 1.00 88.56 282 ILE A C 1
ATOM 2219 O O . ILE A 1 282 ? -10.154 6.082 -9.402 1.00 88.56 282 ILE A O 1
ATOM 2223 N N . ASP A 1 283 ? -10.988 4.772 -11.025 1.00 80.25 283 ASP A N 1
ATOM 2224 C CA . ASP A 1 283 ? -11.327 5.848 -11.973 1.00 80.25 283 ASP A CA 1
ATOM 2225 C C . ASP A 1 283 ? -10.222 6.918 -12.128 1.00 80.25 283 ASP A C 1
ATOM 2227 O O . ASP A 1 283 ? -10.494 8.117 -12.170 1.00 80.25 283 ASP A O 1
ATOM 2231 N N . ASN A 1 284 ? -8.960 6.474 -12.218 1.00 80.44 284 ASN A N 1
ATOM 2232 C CA . ASN A 1 284 ? -7.748 7.302 -12.353 1.00 80.44 284 ASN A CA 1
ATOM 2233 C C . ASN A 1 284 ? -7.330 8.129 -11.130 1.00 80.44 284 ASN A C 1
ATOM 2235 O O . ASN A 1 284 ? -6.654 9.140 -11.297 1.00 80.44 284 ASN A O 1
ATOM 2239 N N . LYS A 1 285 ? -7.700 7.709 -9.922 1.00 88.94 285 LYS A N 1
ATOM 2240 C CA . LYS A 1 285 ? -7.164 8.276 -8.681 1.00 88.94 285 LYS A CA 1
ATOM 2241 C C . LYS A 1 285 ? -6.819 7.179 -7.688 1.00 88.94 285 LYS A C 1
ATOM 2243 O O . LYS A 1 285 ? -7.542 6.189 -7.584 1.00 88.94 285 LYS A O 1
ATOM 2248 N N . TYR A 1 286 ? -5.755 7.384 -6.923 1.00 94.06 286 TYR A N 1
ATOM 2249 C CA . TYR A 1 286 ? -5.453 6.550 -5.765 1.00 94.06 286 TYR A CA 1
ATOM 2250 C C . TYR A 1 286 ? -6.296 6.963 -4.557 1.00 94.06 286 TYR A C 1
ATOM 2252 O O . TYR A 1 286 ? -6.385 8.144 -4.217 1.00 94.06 286 TYR A O 1
ATOM 2260 N N . LEU A 1 287 ? -6.903 5.980 -3.900 1.00 95.88 287 LEU A N 1
ATOM 2261 C CA . LEU A 1 287 ? -7.734 6.150 -2.715 1.00 95.88 287 LEU A CA 1
ATOM 2262 C C . LEU A 1 287 ? -7.316 5.163 -1.628 1.00 95.88 287 LEU A C 1
ATOM 2264 O O . LEU A 1 287 ? -7.052 3.996 -1.899 1.00 95.88 287 LEU A O 1
ATOM 2268 N N . LEU A 1 288 ? -7.278 5.627 -0.383 1.00 97.44 288 LEU A N 1
ATOM 2269 C CA . LEU A 1 288 ? -6.919 4.836 0.784 1.00 97.44 288 LEU A CA 1
ATOM 2270 C C . LEU A 1 288 ? -7.917 3.691 0.975 1.00 97.44 288 LEU A C 1
ATOM 2272 O O . LEU A 1 288 ? -9.121 3.912 1.129 1.00 97.44 288 LEU A O 1
ATOM 2276 N N . ARG A 1 289 ? -7.388 2.470 1.004 1.00 95.69 289 ARG A N 1
ATOM 2277 C CA . ARG A 1 289 ? -8.155 1.229 1.095 1.00 95.69 289 ARG A CA 1
ATOM 2278 C C . ARG A 1 289 ? -7.898 0.465 2.389 1.00 95.69 289 ARG A C 1
ATOM 2280 O O . ARG A 1 289 ? -8.838 -0.099 2.954 1.00 95.69 289 ARG A O 1
ATOM 2287 N N . ALA A 1 290 ? -6.664 0.473 2.889 1.00 96.56 290 ALA A N 1
ATOM 2288 C CA . ALA A 1 290 ? -6.327 -0.217 4.129 1.00 96.56 290 ALA A CA 1
ATOM 2289 C C . ALA A 1 290 ? -5.260 0.505 4.957 1.00 96.56 290 ALA A C 1
ATOM 2291 O O . ALA A 1 290 ? -4.382 1.171 4.411 1.00 96.56 290 ALA A O 1
ATOM 2292 N N . ILE A 1 291 ? -5.322 0.316 6.277 1.00 97.12 291 ILE A N 1
ATOM 2293 C CA . ILE A 1 291 ? -4.241 0.615 7.221 1.00 97.12 291 ILE A CA 1
ATOM 2294 C C . ILE A 1 291 ? -3.909 -0.667 7.981 1.00 97.12 291 ILE A C 1
ATOM 2296 O O . ILE A 1 291 ? -4.800 -1.328 8.521 1.00 97.12 291 ILE A O 1
ATOM 2300 N N . ILE A 1 292 ? -2.627 -1.010 8.026 1.00 96.56 292 ILE A N 1
ATOM 2301 C CA . ILE A 1 292 ? -2.104 -2.237 8.622 1.00 96.56 292 ILE A CA 1
ATOM 2302 C C . ILE A 1 292 ? -1.045 -1.852 9.663 1.00 96.56 292 ILE A C 1
ATOM 2304 O O . ILE A 1 292 ? -0.112 -1.113 9.362 1.00 96.56 292 ILE A O 1
ATOM 2308 N N . ASP A 1 293 ? -1.201 -2.362 10.881 1.00 95.62 293 ASP A N 1
ATOM 2309 C CA . ASP A 1 293 ? -0.300 -2.202 12.030 1.00 95.62 293 ASP A CA 1
ATOM 2310 C C . ASP A 1 293 ? 0.275 -3.585 12.391 1.00 95.62 293 ASP A C 1
ATOM 2312 O O . ASP A 1 293 ? -0.429 -4.428 12.958 1.00 95.62 293 ASP A O 1
ATOM 2316 N N . LEU A 1 294 ? 1.524 -3.856 12.002 1.00 92.75 294 LEU A N 1
ATOM 2317 C CA . LEU A 1 294 ? 2.229 -5.109 12.298 1.00 92.75 294 LEU A CA 1
ATOM 2318 C C . LEU A 1 294 ? 3.193 -4.895 13.471 1.00 92.75 294 LEU A C 1
ATOM 2320 O O . LEU A 1 294 ? 4.108 -4.087 13.364 1.00 92.75 294 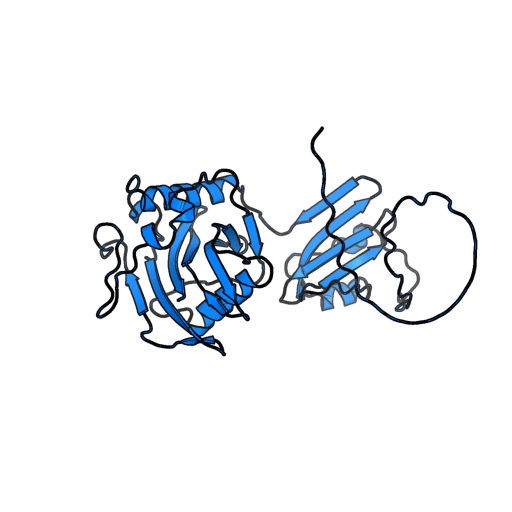LEU A O 1
ATOM 2324 N N . ARG A 1 295 ? 3.001 -5.604 14.585 1.00 87.38 295 ARG A N 1
ATOM 2325 C CA . ARG A 1 295 ? 3.713 -5.357 15.852 1.00 87.38 295 ARG A CA 1
ATOM 2326 C C . ARG A 1 295 ? 4.557 -6.511 16.362 1.00 87.38 295 ARG A C 1
ATOM 2328 O O . ARG A 1 295 ? 4.154 -7.676 16.169 1.00 87.38 295 ARG A O 1
#